Protein AF-R5V492-F1 (afdb_monomer_lite)

Foldseek 3Di:
DDDDDDDDDDPPPPPPPPPPPPQPQDPDQKEFFKWFDDPFWTKTKIWRAAQAKDAQQQKWKWKADVDTDIGRDGDIAHHGWMAMEIEDGPRYDPVSVVLHPHYDPDPGDAQQIKMFMDGNNHGFAIDHDNVGSDGPAGQWMKGFALVRRTTGPDHQSLRIFTFGNVDPPCRGPSHDLDHPVDLLQAFFDDPVLQPWAQADPVDRQAGRSHKFWWAFPAADWLFKGWTAGPPPVGPSDDHGTAIEGEPFWDFQDDPPVRGAFLGVVSSVVNVVLRVPAPIKMWTAARRHGQADPVRHGYTQIAGPRGGSRLVCLLQPRTQTHDDDHPDDHSRHTSSSSSNSSNSNCLVVCHRVNNDGRPQADPVVGGGDDPPDD

Radius of gyration: 24.38 Å; chains: 1; bounding box: 57×54×80 Å

Sequence (373 aa):
MKKNLLLAGIVFLSFGLVSCDKDKTLNDPLVISEFIENDSNSALELYNRFDEEIDLSDYSLKIYFRSVITIPLEGKLEAKNTYVIVQESEFLSDELRNRSDFIVNQLIFSGRNAIELCHDGKTIDILGDKENIYSYCEDKGIVRKTNYLRSTTKFDEYEWIRYPNTTLDNLNSATNNITEEELLAGPQLTDEDLERPFVSLQNSSLGGGGVITVTVSSYGDGDTTNFYFPDTGEVNAPVGTTRVRYQNVDTRETMADLTQEWGVPAKNFTNSELQNADVIQVQSVLNGSLYETFDRLLGWVWVDGELLNFKLVKEGYSQVQFGESQAMYKGVLYTDFLYHAELYAKRNGLKIHGEEDPTWDYEHNRPKEDDNV

pLDDT: mean 89.64, std 15.73, range [32.28, 98.94]

Secondary structure (DSSP, 8-state):
-------------------------B--SEEEEEEEE-SS-EEEEEEE-SSS-EE-TTEEEEEESSSEEEEE--SEE-TT-EEEEEE--TT--HHHHHH-SEEE-S----TTSEEEEEETTEEEEEES-SS--S-SSTTEEEEE-GGG-SB-SS--GGGEEEEETT--TTTTT---SS-HHHHHH-----HHHHHS-SB-SS-TTBB-S-EEEEEEEEE-SSSEEEEEE---S-TT---EEEEEEETTEEEPP--TTT--TTHHHHHHHHHHHHHH-S-EEEEE-BTSBSB-TTSPEEEEEEETTEEHHHHHHHTTSEEEP------EETTEEHHHHHHHHHHHHHHTT-GGGT---TTEETTTTEEPP-S--

Structure (mmCIF, N/CA/C/O backbone):
data_AF-R5V492-F1
#
_entry.id   AF-R5V492-F1
#
loop_
_atom_site.group_PDB
_atom_site.id
_atom_site.type_symbol
_atom_site.label_atom_id
_atom_site.label_alt_id
_atom_site.label_comp_id
_atom_site.label_asym_id
_atom_site.label_entity_id
_atom_site.label_seq_id
_atom_site.pdbx_PDB_ins_code
_atom_site.Cartn_x
_atom_site.Cartn_y
_atom_site.Cartn_z
_atom_site.occupancy
_atom_site.B_iso_or_equiv
_atom_site.auth_seq_id
_atom_site.auth_comp_id
_atom_site.auth_asym_id
_atom_site.auth_atom_id
_atom_site.pdbx_PDB_model_num
ATOM 1 N N . MET A 1 1 ? -26.918 -22.526 -51.015 1.00 42.88 1 MET A N 1
ATOM 2 C CA . MET A 1 1 ? -25.968 -23.184 -50.090 1.00 42.88 1 MET A CA 1
ATOM 3 C C . MET A 1 1 ? -25.690 -22.223 -48.943 1.00 42.88 1 MET A C 1
ATOM 5 O O . MET A 1 1 ? -25.004 -21.233 -49.150 1.00 42.88 1 MET A O 1
ATOM 9 N N . LYS A 1 2 ? -26.324 -22.439 -47.784 1.00 33.16 2 LYS A N 1
ATOM 10 C CA . LYS A 1 2 ? -26.140 -21.620 -46.576 1.00 33.16 2 LYS A CA 1
ATOM 11 C C . LYS A 1 2 ? -24.850 -22.071 -45.882 1.00 33.16 2 LYS A C 1
ATOM 13 O O . LYS A 1 2 ? -24.729 -23.251 -45.569 1.00 33.16 2 LYS A O 1
ATOM 18 N N . LYS A 1 3 ? -23.890 -21.163 -45.693 1.00 38.34 3 LYS A N 1
ATOM 19 C CA . LYS A 1 3 ? -22.709 -21.393 -44.850 1.00 38.34 3 LYS A CA 1
ATOM 20 C C . LYS A 1 3 ? -23.107 -21.088 -43.406 1.00 38.34 3 LYS A C 1
ATOM 22 O O . LYS A 1 3 ? -23.412 -19.941 -43.096 1.00 38.34 3 LYS A O 1
ATOM 27 N N . ASN A 1 4 ? -23.140 -22.114 -42.562 1.00 34.38 4 ASN A N 1
ATOM 28 C CA . ASN A 1 4 ? -23.271 -21.949 -41.119 1.00 34.38 4 ASN A CA 1
ATOM 29 C C . ASN A 1 4 ? -21.900 -21.554 -40.563 1.00 34.38 4 ASN A C 1
ATOM 31 O O . ASN A 1 4 ? -20.929 -22.289 -40.737 1.00 34.38 4 ASN A O 1
ATOM 35 N N . LEU A 1 5 ? -21.832 -20.383 -39.936 1.00 37.47 5 LEU A N 1
ATOM 36 C CA . LEU A 1 5 ? -20.693 -19.931 -39.146 1.00 37.47 5 LEU A CA 1
ATOM 37 C C . LEU A 1 5 ? -20.788 -20.631 -37.781 1.00 37.47 5 LEU A C 1
ATOM 39 O O . LEU A 1 5 ? -21.768 -20.436 -37.064 1.00 37.47 5 LEU A O 1
ATOM 43 N N . LEU A 1 6 ? -19.819 -21.488 -37.453 1.00 33.66 6 LEU A N 1
ATOM 44 C CA . LEU A 1 6 ? -19.689 -22.066 -36.116 1.00 33.66 6 LEU A CA 1
ATOM 45 C C . LEU A 1 6 ? -19.003 -21.019 -35.229 1.00 33.66 6 LEU A C 1
ATOM 47 O O . LEU A 1 6 ? -17.837 -20.696 -35.443 1.00 33.66 6 LEU A O 1
ATOM 51 N N . LEU A 1 7 ? -19.740 -20.471 -34.266 1.00 35.81 7 LEU A N 1
ATOM 52 C CA . LEU A 1 7 ? -19.199 -19.617 -33.215 1.00 35.81 7 LEU A CA 1
ATOM 53 C C . LEU A 1 7 ? -18.655 -20.544 -32.117 1.00 35.81 7 LEU A C 1
ATOM 55 O O . LEU A 1 7 ? -19.431 -21.195 -31.418 1.00 35.81 7 LEU A O 1
ATOM 59 N N . ALA A 1 8 ? -17.333 -20.672 -32.012 1.00 37.84 8 ALA A N 1
ATOM 60 C CA . ALA A 1 8 ? -16.695 -21.385 -30.912 1.00 37.84 8 ALA A CA 1
ATOM 61 C C . ALA A 1 8 ? -16.697 -20.468 -29.681 1.00 37.84 8 ALA A C 1
ATOM 63 O O . ALA A 1 8 ? -15.907 -19.532 -29.595 1.00 37.84 8 ALA A O 1
ATOM 64 N N . GLY A 1 9 ? -17.639 -20.695 -28.765 1.00 33.81 9 GLY A N 1
ATOM 65 C CA . GLY A 1 9 ? -17.661 -20.026 -27.469 1.00 33.81 9 GLY A CA 1
ATOM 66 C C . GLY A 1 9 ? -16.519 -20.540 -26.598 1.00 33.81 9 GLY A C 1
ATOM 67 O O . GLY A 1 9 ? -16.465 -21.729 -26.288 1.00 33.81 9 GLY A O 1
ATOM 68 N N . ILE A 1 10 ? -15.613 -19.644 -26.215 1.00 38.84 10 ILE A N 1
ATOM 69 C CA . ILE A 1 10 ? -14.615 -19.888 -25.174 1.00 38.84 10 ILE A CA 1
ATOM 70 C C . ILE A 1 10 ? -15.374 -19.949 -23.848 1.00 38.84 10 ILE A C 1
ATOM 72 O O . ILE A 1 10 ? -15.892 -18.945 -23.363 1.00 38.84 10 ILE A O 1
ATOM 76 N N . VAL A 1 11 ? -15.493 -21.152 -23.292 1.00 32.28 11 VAL A N 1
ATOM 77 C CA . VAL A 1 11 ? -15.999 -21.356 -21.937 1.00 32.28 11 VAL A CA 1
ATOM 78 C C . VAL A 1 11 ? -14.852 -21.018 -20.990 1.00 32.28 11 VAL A C 1
ATOM 80 O O . VAL A 1 11 ? -13.929 -21.812 -20.825 1.00 32.28 11 VAL A O 1
ATOM 83 N N . PHE A 1 12 ? -14.898 -19.830 -20.387 1.00 35.47 12 PHE A N 1
ATOM 84 C CA . PHE A 1 12 ? -14.086 -19.513 -19.215 1.00 35.47 12 PHE A CA 1
ATOM 85 C C . PHE A 1 12 ? -14.543 -20.427 -18.071 1.00 35.47 12 PHE A C 1
ATOM 87 O O . PHE A 1 12 ? -15.584 -20.201 -17.454 1.00 35.47 12 PHE A O 1
ATOM 94 N N . LEU A 1 13 ? -13.798 -21.508 -17.828 1.00 34.25 13 LEU A N 1
ATOM 95 C CA . LEU A 1 13 ? -13.943 -22.312 -16.619 1.00 34.25 13 LEU A CA 1
ATOM 96 C C . LEU A 1 13 ? -13.322 -21.506 -15.472 1.00 34.25 13 LEU A C 1
ATOM 98 O O . LEU A 1 13 ? -12.110 -21.528 -15.267 1.00 34.25 13 LEU A O 1
ATOM 102 N N . SER A 1 14 ? -14.147 -20.758 -14.746 1.00 34.22 14 SER A N 1
ATOM 103 C CA . SER A 1 14 ? -13.752 -20.164 -13.475 1.00 34.22 14 SER A CA 1
ATOM 104 C C . SER A 1 14 ? -13.556 -21.286 -12.454 1.00 34.22 14 SER A C 1
ATOM 106 O O . SER A 1 14 ? -14.508 -21.831 -11.895 1.00 34.22 14 SER A O 1
ATOM 108 N N . PHE A 1 15 ? -12.302 -21.662 -12.210 1.00 38.75 15 PHE A N 1
ATOM 109 C CA . PHE A 1 15 ? -11.947 -22.443 -11.032 1.00 38.75 15 PHE A CA 1
ATOM 110 C C . PHE A 1 15 ? -12.063 -21.533 -9.807 1.00 38.75 15 PHE A C 1
ATOM 112 O O . PHE A 1 15 ? -11.113 -20.875 -9.402 1.00 38.75 15 PHE A O 1
ATOM 119 N N . GLY A 1 16 ? -13.258 -21.481 -9.220 1.00 34.88 16 GLY A N 1
ATOM 120 C CA . GLY A 1 16 ? -13.425 -20.993 -7.859 1.00 34.88 16 GLY A CA 1
ATOM 121 C C . GLY A 1 16 ? -12.798 -22.000 -6.901 1.00 34.88 16 GLY A C 1
ATOM 122 O O . GLY A 1 16 ? -13.435 -22.991 -6.544 1.00 34.88 16 GLY A O 1
ATOM 123 N N . LEU A 1 17 ? -11.551 -21.767 -6.494 1.00 38.53 17 LEU A N 1
ATOM 124 C CA . LEU A 1 17 ? -10.984 -22.428 -5.324 1.00 38.53 17 LEU A CA 1
ATOM 125 C C . LEU A 1 17 ? -11.687 -21.855 -4.092 1.00 38.53 17 LEU A C 1
ATOM 127 O O . LEU A 1 17 ? -11.312 -20.825 -3.541 1.00 38.53 17 LEU A O 1
ATOM 131 N N . VAL A 1 18 ? -12.761 -22.525 -3.680 1.00 39.66 18 VAL A N 1
ATOM 132 C CA . VAL A 1 18 ? -13.384 -22.312 -2.375 1.00 39.66 18 VAL A CA 1
ATOM 133 C C . VAL A 1 18 ? -12.422 -22.873 -1.330 1.00 39.66 18 VAL A C 1
ATOM 135 O O . VAL A 1 18 ? -12.498 -24.047 -0.969 1.00 39.66 18 VAL A O 1
ATOM 138 N N . SER A 1 19 ? -11.501 -22.037 -0.851 1.00 35.59 19 SER A N 1
ATOM 139 C CA . SER A 1 19 ? -10.860 -22.274 0.439 1.00 35.59 19 SER A CA 1
ATOM 140 C C . SER A 1 19 ? -11.926 -22.059 1.509 1.00 35.59 19 SER A C 1
ATOM 142 O O . SER A 1 19 ? -12.361 -20.940 1.778 1.00 35.59 19 SER A O 1
ATOM 144 N N . CYS A 1 20 ? -12.455 -23.161 2.029 1.00 36.84 20 CYS A N 1
ATOM 145 C CA . CYS A 1 20 ? -13.506 -23.155 3.030 1.00 36.84 20 CYS A CA 1
ATOM 146 C C . CYS A 1 20 ? -12.870 -23.131 4.423 1.00 36.84 20 CYS A C 1
ATOM 148 O O . CYS A 1 20 ? -12.944 -24.123 5.139 1.00 36.84 20 CYS A O 1
ATOM 150 N N . ASP A 1 21 ? -12.290 -21.998 4.814 1.00 39.53 21 ASP A N 1
ATOM 151 C CA . ASP A 1 21 ? -12.309 -21.601 6.221 1.00 39.53 21 ASP A CA 1
ATOM 152 C C . ASP A 1 21 ? -13.479 -20.632 6.374 1.00 39.53 21 ASP A C 1
ATOM 154 O O . ASP A 1 21 ? -13.381 -19.422 6.178 1.00 39.53 21 ASP A O 1
ATOM 158 N N . LYS A 1 22 ? -14.657 -21.194 6.663 1.00 42.47 22 LYS A N 1
ATOM 159 C CA . LYS A 1 22 ? -15.749 -20.404 7.229 1.00 42.47 22 LYS A CA 1
ATOM 160 C C . LYS A 1 22 ? -15.346 -20.074 8.659 1.00 42.47 22 LYS A C 1
ATOM 162 O O . LYS A 1 22 ? -15.818 -20.731 9.590 1.00 42.47 22 LYS A O 1
ATOM 167 N N . ASP A 1 23 ? -14.492 -19.068 8.827 1.00 50.69 23 ASP A N 1
ATOM 168 C CA . ASP A 1 23 ? -14.448 -18.337 10.083 1.00 50.69 23 ASP A CA 1
ATOM 169 C C . ASP A 1 23 ? -15.899 -18.000 10.421 1.00 50.69 23 ASP A C 1
ATOM 171 O O . ASP A 1 23 ? -16.637 -17.429 9.609 1.00 50.69 23 ASP A O 1
ATOM 175 N N . LYS A 1 24 ? -16.366 -18.499 11.569 1.00 50.47 24 LYS A N 1
ATOM 176 C CA . LYS A 1 24 ? -17.711 -18.208 12.051 1.00 50.47 24 LYS A CA 1
ATOM 177 C C . LYS A 1 24 ? -17.762 -16.703 12.247 1.00 50.47 24 LYS A C 1
ATOM 179 O O . LYS A 1 24 ? -17.290 -16.217 13.268 1.00 50.47 24 LYS A O 1
ATOM 184 N N . THR A 1 25 ? -18.330 -15.988 11.283 1.00 55.56 25 THR A N 1
ATOM 185 C CA . THR A 1 25 ? -18.675 -14.586 11.458 1.00 55.56 25 THR A CA 1
ATOM 186 C C . THR A 1 25 ? -19.540 -14.505 12.704 1.00 55.56 25 THR A C 1
ATOM 188 O O . THR A 1 25 ? -20.633 -15.078 12.773 1.00 55.56 25 THR A O 1
ATOM 191 N N . LEU A 1 26 ? -18.997 -13.880 13.745 1.00 74.25 26 LEU A N 1
ATOM 192 C CA . LEU A 1 26 ? -19.762 -13.625 14.949 1.00 74.25 26 LEU A CA 1
ATOM 193 C C . LEU A 1 26 ? -20.856 -12.633 14.565 1.00 74.25 26 LEU A C 1
ATOM 195 O O . LEU A 1 26 ? -20.627 -11.685 13.814 1.00 74.25 26 LEU A O 1
ATOM 199 N N . ASN A 1 27 ? -22.082 -12.886 15.015 1.00 83.75 27 ASN A N 1
ATOM 200 C CA . ASN A 1 27 ? -23.209 -12.036 14.656 1.00 83.75 27 ASN A CA 1
ATOM 201 C C . ASN A 1 27 ? -23.346 -10.855 15.623 1.00 83.75 27 ASN A C 1
ATOM 203 O O . ASN A 1 27 ? -24.431 -10.620 16.146 1.00 83.75 27 ASN A O 1
ATOM 207 N N . ASP A 1 28 ? -22.241 -10.157 15.881 1.00 93.19 28 ASP A N 1
ATOM 208 C CA . ASP A 1 28 ? -22.232 -8.961 16.720 1.00 93.19 28 ASP A CA 1
ATOM 209 C C . ASP A 1 28 ? -22.369 -7.700 15.852 1.00 93.19 28 ASP A C 1
ATOM 211 O O . ASP A 1 28 ? -21.760 -7.661 14.777 1.00 93.19 28 ASP A O 1
ATOM 215 N N . PRO A 1 29 ? -23.183 -6.699 16.229 1.00 93.62 29 PRO A N 1
ATOM 216 C CA . PRO A 1 29 ? -23.330 -5.462 15.458 1.00 93.62 29 PRO A CA 1
ATOM 217 C C . PRO A 1 29 ? -22.040 -4.644 15.352 1.00 93.62 29 PRO A C 1
ATOM 219 O O . PRO A 1 29 ? -21.836 -3.978 14.336 1.00 93.62 29 PRO A O 1
ATOM 222 N N . LEU A 1 30 ? -21.184 -4.678 16.375 1.00 97.06 30 LEU A N 1
ATOM 223 C CA . LEU A 1 30 ? -20.035 -3.785 16.471 1.00 97.06 30 LEU A CA 1
ATOM 224 C C . LEU A 1 30 ? -18.773 -4.429 15.890 1.00 97.06 30 LEU A C 1
ATOM 226 O O . LEU A 1 30 ? -18.471 -5.600 16.144 1.00 97.06 30 LEU A O 1
ATOM 230 N N . VAL A 1 31 ? -18.038 -3.653 15.098 1.00 97.31 31 VAL A N 1
ATOM 231 C CA . VAL A 1 31 ? -16.766 -4.057 14.483 1.00 97.31 31 VAL A CA 1
ATOM 232 C C . VAL A 1 31 ? -15.746 -2.934 14.584 1.00 97.31 31 VAL A C 1
ATOM 234 O O . VAL A 1 31 ? -16.131 -1.773 14.657 1.00 97.31 31 VAL A O 1
ATOM 237 N N . ILE A 1 32 ? -14.459 -3.263 14.544 1.00 97.62 32 ILE A N 1
ATOM 238 C CA . ILE A 1 32 ? -13.388 -2.279 14.372 1.00 97.62 32 ILE A CA 1
ATOM 239 C C . ILE A 1 32 ? -13.342 -1.907 12.885 1.00 97.62 32 ILE A C 1
ATOM 241 O O . ILE A 1 32 ? -13.174 -2.787 12.040 1.00 97.62 32 ILE A O 1
ATOM 245 N N . SER A 1 33 ? -13.515 -0.631 12.549 1.00 97.38 33 SER A N 1
ATOM 246 C CA . SER A 1 33 ? -13.561 -0.158 11.156 1.00 97.38 33 SER A CA 1
ATOM 247 C C . SER A 1 33 ? -12.311 0.596 10.736 1.00 97.38 33 SER A C 1
ATOM 249 O O . SER A 1 33 ? -11.929 0.510 9.572 1.00 97.38 33 SER A O 1
ATOM 251 N N . GLU A 1 34 ? -11.643 1.288 11.652 1.00 95.81 34 GLU A N 1
ATOM 252 C CA . GLU A 1 34 ? -10.474 2.096 11.318 1.00 95.81 34 GLU A CA 1
ATOM 253 C C . GLU A 1 34 ? -9.529 2.215 12.510 1.00 95.81 34 GLU A C 1
ATOM 255 O O . GLU A 1 34 ? -9.938 2.197 13.671 1.00 95.81 34 GLU A O 1
ATOM 260 N N . PHE A 1 35 ? -8.242 2.318 12.212 1.00 94.81 35 PHE A N 1
ATOM 261 C CA . PHE A 1 35 ? -7.208 2.647 13.176 1.00 94.81 35 PHE A CA 1
ATOM 262 C C . PHE A 1 35 ? -6.244 3.638 12.543 1.00 94.81 35 PHE A C 1
ATOM 264 O O . PHE A 1 35 ? -5.822 3.451 11.405 1.00 94.81 35 PHE A O 1
ATOM 271 N N . ILE A 1 36 ? -5.876 4.676 13.282 1.00 91.81 36 ILE A N 1
ATOM 272 C CA . ILE A 1 36 ? -4.885 5.658 12.852 1.00 91.81 36 ILE A CA 1
ATOM 273 C C . ILE A 1 36 ? -3.839 5.784 13.945 1.00 91.81 36 ILE A C 1
ATOM 275 O O . ILE A 1 36 ? -4.185 5.918 15.118 1.00 91.81 36 ILE A O 1
ATOM 279 N N . GLU A 1 37 ? -2.572 5.790 13.547 1.00 89.75 37 GLU A N 1
ATOM 280 C CA . GLU A 1 37 ? -1.446 6.129 14.407 1.00 89.75 37 GLU A CA 1
ATOM 281 C C . GLU A 1 37 ? -0.468 7.042 13.666 1.00 89.75 37 GLU A C 1
ATOM 283 O O . GLU A 1 37 ? 0.038 6.712 12.594 1.00 89.75 37 GLU A O 1
ATOM 288 N N . ASN A 1 38 ? -0.169 8.183 14.279 1.00 82.50 38 ASN A N 1
ATOM 289 C CA . ASN A 1 38 ? 1.040 8.959 14.027 1.00 82.50 38 ASN A CA 1
ATOM 290 C C . ASN A 1 38 ? 1.634 9.448 15.354 1.00 82.50 38 ASN A C 1
ATOM 292 O O . ASN A 1 38 ? 1.009 9.302 16.404 1.00 82.50 38 ASN A O 1
ATOM 296 N N . ASP A 1 39 ? 2.802 10.095 15.285 1.00 73.56 39 ASP A N 1
ATOM 297 C CA . ASP A 1 39 ? 3.569 10.638 16.420 1.00 73.56 39 ASP A CA 1
ATOM 298 C C . ASP A 1 39 ? 2.750 11.407 17.479 1.00 73.56 39 ASP A C 1
ATOM 300 O O . ASP A 1 39 ? 3.208 11.591 18.607 1.00 73.56 39 ASP A O 1
ATOM 304 N N . SER A 1 40 ? 1.574 11.937 17.133 1.00 78.69 40 SER A N 1
ATOM 305 C CA . SER A 1 40 ? 0.780 12.810 18.009 1.00 78.69 40 SER A CA 1
ATOM 306 C C . SER A 1 40 ? -0.700 12.449 18.116 1.00 78.69 40 SER A C 1
ATOM 308 O O . SER A 1 40 ? -1.360 12.896 19.056 1.00 78.69 40 SER A O 1
ATOM 310 N N . ASN A 1 41 ? -1.230 11.668 17.177 1.00 84.44 41 ASN A N 1
ATOM 311 C CA . ASN A 1 41 ? -2.652 11.393 17.039 1.00 84.44 41 ASN A CA 1
ATOM 312 C C . ASN A 1 41 ? -2.858 9.893 16.839 1.00 84.44 41 ASN A C 1
ATOM 314 O O . ASN A 1 41 ? -2.382 9.323 15.857 1.00 84.44 41 ASN A O 1
ATOM 318 N N . SER A 1 42 ? -3.623 9.286 17.744 1.00 91.06 42 SER A N 1
ATOM 319 C CA . SER A 1 42 ? -4.041 7.896 17.612 1.00 91.06 42 SER A CA 1
ATOM 320 C C . SER A 1 42 ? -5.535 7.769 17.857 1.00 91.06 42 SER A C 1
ATOM 322 O O . SER A 1 42 ? -6.060 8.312 18.836 1.00 91.06 42 SER A O 1
ATOM 324 N N . ALA A 1 43 ? -6.207 7.034 16.979 1.00 93.06 43 ALA A N 1
ATOM 325 C CA . ALA A 1 43 ? -7.637 6.795 17.061 1.00 93.06 43 ALA A CA 1
ATOM 326 C C . ALA A 1 43 ? -7.985 5.362 16.665 1.00 93.06 43 ALA A C 1
ATOM 328 O O . ALA A 1 43 ? -7.354 4.775 15.787 1.00 93.06 43 ALA A O 1
ATOM 329 N N . LEU A 1 44 ? -9.022 4.832 17.301 1.00 95.50 44 LEU A N 1
ATOM 330 C CA . LEU A 1 44 ? -9.687 3.596 16.923 1.00 95.50 44 LEU A CA 1
ATOM 331 C C . LEU A 1 44 ? -11.149 3.918 16.639 1.00 95.50 44 LEU A C 1
ATOM 333 O O . LEU A 1 44 ? -11.833 4.492 17.486 1.00 95.50 44 LEU A O 1
ATOM 337 N N . GLU A 1 45 ? -11.636 3.522 15.477 1.00 97.19 45 GLU A N 1
ATOM 338 C CA . GLU A 1 45 ? -13.043 3.625 15.130 1.00 97.19 45 GLU A CA 1
ATOM 339 C C . GLU A 1 45 ? -13.725 2.267 15.241 1.00 97.19 45 GLU A C 1
ATOM 341 O O . GLU A 1 45 ? -13.227 1.243 14.758 1.00 97.19 45 GLU A O 1
ATOM 346 N N . LEU A 1 46 ? -14.903 2.287 15.853 1.00 98.19 46 LEU A N 1
ATOM 347 C CA . LEU A 1 46 ? -15.848 1.187 15.835 1.00 98.19 46 LEU A CA 1
ATOM 348 C C . LEU A 1 46 ? -17.040 1.552 14.950 1.00 98.19 46 LEU A C 1
ATOM 350 O O . LEU A 1 46 ? -17.469 2.701 14.935 1.00 98.19 46 LEU A O 1
ATOM 354 N N . TYR A 1 47 ? -17.627 0.573 14.270 1.00 98.12 47 TYR A N 1
ATOM 355 C CA . TYR A 1 47 ? -18.790 0.766 13.409 1.00 98.12 47 TYR A CA 1
ATOM 356 C C . TYR A 1 47 ? -19.945 -0.154 13.804 1.00 98.12 47 TYR A C 1
ATOM 358 O O . TYR A 1 47 ? -19.778 -1.375 13.889 1.00 98.12 47 TYR A O 1
ATOM 366 N N . ASN A 1 48 ? -21.134 0.422 14.009 1.00 97.56 48 ASN A N 1
ATOM 367 C CA . ASN A 1 48 ? -22.369 -0.339 14.167 1.00 97.56 48 ASN A CA 1
ATOM 368 C C . ASN A 1 48 ? -22.926 -0.711 12.790 1.00 97.56 48 ASN A C 1
ATOM 370 O O . ASN A 1 48 ? -23.546 0.100 12.100 1.00 97.56 48 ASN A O 1
ATOM 374 N N . ARG A 1 49 ? -22.754 -1.973 12.396 1.00 95.19 49 ARG A N 1
ATOM 375 C CA . ARG A 1 49 ? -23.185 -2.459 11.079 1.00 95.19 49 ARG A CA 1
ATOM 376 C C . ARG A 1 49 ? -24.663 -2.840 11.007 1.00 95.19 49 ARG A C 1
ATOM 378 O O . ARG A 1 49 ? -25.106 -3.267 9.938 1.00 95.19 49 ARG A O 1
ATOM 385 N N . PHE A 1 50 ? -25.424 -2.752 12.096 1.00 94.56 50 PHE A N 1
ATOM 386 C CA . PHE A 1 50 ? -26.851 -3.096 12.132 1.00 94.56 50 PHE A CA 1
ATOM 387 C C . PHE A 1 50 ? -27.746 -1.864 11.942 1.00 94.56 50 PHE A C 1
ATOM 389 O O . PHE A 1 50 ? -27.273 -0.733 11.854 1.00 94.56 50 PHE A O 1
ATOM 396 N N . ASP A 1 51 ? -29.047 -2.115 11.798 1.00 96.56 51 ASP A N 1
ATOM 397 C CA . ASP A 1 51 ? -30.083 -1.101 11.558 1.00 96.56 51 ASP A CA 1
ATOM 398 C C . ASP A 1 51 ? -30.757 -0.616 12.861 1.00 96.56 51 ASP A C 1
ATOM 400 O O . ASP A 1 51 ? -31.796 0.039 12.818 1.00 96.56 51 ASP A O 1
ATOM 404 N N . GLU A 1 52 ? -30.173 -0.934 14.022 1.00 96.81 52 GLU A N 1
ATOM 405 C CA . GLU A 1 52 ? -30.679 -0.566 15.350 1.00 96.81 52 GLU A CA 1
ATOM 406 C C . GLU A 1 52 ? -29.573 0.076 16.201 1.00 96.81 52 GLU A C 1
ATOM 408 O O . GLU A 1 52 ? -28.393 -0.239 16.032 1.00 96.81 52 GLU A O 1
ATOM 413 N N . GLU A 1 53 ? -29.960 0.974 17.112 1.00 97.81 53 GLU A N 1
ATOM 414 C CA . GLU A 1 53 ? -29.068 1.536 18.135 1.00 97.81 53 GLU A CA 1
ATOM 415 C C . GLU A 1 53 ? -28.587 0.432 19.087 1.00 97.81 53 GLU A C 1
ATOM 417 O O . GLU A 1 53 ? -29.372 -0.422 19.506 1.00 97.81 53 GLU A O 1
ATOM 422 N N . ILE A 1 54 ? -27.309 0.480 19.466 1.00 97.44 54 ILE A N 1
ATOM 423 C CA . ILE A 1 54 ? -26.722 -0.428 20.454 1.00 97.44 54 ILE A CA 1
ATOM 424 C C . ILE A 1 54 ? -26.259 0.329 21.701 1.00 97.44 54 ILE A C 1
ATOM 426 O O . ILE A 1 54 ? -25.792 1.465 21.619 1.00 97.44 54 ILE A O 1
ATOM 430 N N . ASP A 1 55 ? -26.383 -0.315 22.859 1.00 97.56 55 ASP A N 1
ATOM 431 C CA . ASP A 1 55 ? -25.810 0.152 24.124 1.00 97.56 55 ASP A CA 1
ATOM 432 C C . ASP A 1 55 ? -24.382 -0.397 24.256 1.00 97.56 55 ASP A C 1
ATOM 434 O O . ASP A 1 55 ? -24.160 -1.596 24.089 1.00 97.56 55 ASP A O 1
ATOM 438 N N . LEU A 1 56 ? -23.409 0.475 24.521 1.00 98.19 56 LEU A N 1
ATOM 439 C CA . LEU A 1 56 ? -21.995 0.101 24.585 1.00 98.19 56 LEU A CA 1
ATOM 440 C C . LEU A 1 56 ? -21.554 -0.367 25.981 1.00 98.19 56 LEU A C 1
ATOM 442 O O . LEU A 1 56 ? -20.408 -0.775 26.139 1.00 98.19 56 LEU A O 1
ATOM 446 N N . SER A 1 57 ? -22.430 -0.335 26.989 1.00 97.31 57 SER A N 1
ATOM 447 C CA . SER A 1 57 ? -22.065 -0.640 28.384 1.00 97.31 57 SER A CA 1
ATOM 448 C C . SER A 1 57 ? -21.583 -2.077 28.627 1.00 97.31 57 SER A C 1
ATOM 450 O O . SER A 1 57 ? -20.781 -2.297 29.538 1.00 97.31 57 SER A O 1
ATOM 452 N N . ASP A 1 58 ? -22.002 -3.038 27.797 1.00 96.75 58 ASP A N 1
ATOM 453 C CA . ASP A 1 58 ? -21.533 -4.434 27.845 1.00 96.75 58 ASP A CA 1
ATOM 454 C C . ASP A 1 58 ? -20.282 -4.679 26.970 1.00 96.75 58 ASP A C 1
ATOM 456 O O . ASP A 1 58 ? -19.749 -5.798 26.913 1.00 96.75 58 ASP A O 1
ATOM 460 N N . TYR A 1 59 ? -19.783 -3.631 26.302 1.00 98.31 59 TYR A N 1
ATOM 461 C CA . TYR A 1 59 ? -18.617 -3.677 25.429 1.00 98.31 59 TYR A CA 1
ATOM 462 C C . TYR A 1 59 ? -17.349 -3.154 26.112 1.00 98.31 59 TYR A C 1
ATOM 464 O O . TYR A 1 59 ? -17.357 -2.268 26.967 1.00 98.31 59 TYR A O 1
ATOM 472 N N . SER A 1 60 ? -16.205 -3.705 25.715 1.00 97.81 60 SER A N 1
ATOM 473 C CA . SER A 1 60 ? -14.891 -3.242 26.171 1.00 97.81 60 SER A CA 1
ATOM 474 C C . SER A 1 60 ? -13.808 -3.506 25.135 1.00 97.81 60 SER A C 1
ATOM 476 O O . SER A 1 60 ? -13.911 -4.438 24.340 1.00 97.81 60 SER A O 1
ATOM 478 N N . LEU A 1 61 ? -12.735 -2.721 25.183 1.00 96.69 61 LEU A N 1
ATOM 479 C CA . LEU A 1 61 ? -11.495 -3.015 24.475 1.00 96.69 61 LEU A CA 1
ATOM 480 C C . LEU A 1 61 ? -10.503 -3.703 25.409 1.00 96.69 61 LEU A C 1
ATOM 482 O O . LEU A 1 61 ? -10.354 -3.302 26.566 1.00 96.69 61 LEU A O 1
ATOM 486 N N . LYS A 1 62 ? -9.772 -4.692 24.893 1.00 95.00 62 LYS A N 1
ATOM 487 C CA . LYS A 1 62 ? -8.547 -5.208 25.513 1.00 95.00 62 LYS A CA 1
ATOM 488 C C . LYS A 1 62 ? -7.370 -4.947 24.594 1.00 95.00 62 LYS A C 1
ATOM 490 O O . LYS A 1 62 ? -7.342 -5.430 23.467 1.00 95.00 62 LYS A O 1
ATOM 495 N N . ILE A 1 63 ? -6.391 -4.213 25.098 1.00 93.00 63 ILE A N 1
ATOM 496 C CA . ILE A 1 63 ? -5.221 -3.796 24.332 1.00 93.00 63 ILE A CA 1
ATOM 497 C C . ILE A 1 63 ? -4.002 -4.536 24.863 1.00 93.00 63 ILE A C 1
ATOM 499 O O . ILE A 1 63 ? -3.696 -4.489 26.059 1.00 93.00 63 ILE A O 1
ATOM 503 N N . TYR A 1 64 ? -3.332 -5.250 23.967 1.00 91.12 64 TYR A N 1
ATOM 504 C CA . TYR A 1 64 ? -2.227 -6.147 24.269 1.00 91.12 64 TYR A CA 1
ATOM 505 C C . TYR A 1 64 ? -0.896 -5.421 24.065 1.00 91.12 64 TYR A C 1
ATOM 507 O O . TYR A 1 64 ? -0.363 -5.359 22.959 1.00 91.12 64 TYR A O 1
ATOM 515 N N . PHE A 1 65 ? -0.361 -4.877 25.161 1.00 82.88 65 PHE A N 1
ATOM 516 C CA . PHE A 1 65 ? 0.991 -4.316 25.245 1.00 82.88 65 PHE A CA 1
ATOM 517 C C . PHE A 1 65 ? 1.898 -5.258 26.072 1.00 82.88 65 PHE A C 1
ATOM 519 O O . PHE A 1 65 ? 1.740 -6.476 26.047 1.00 82.88 65 PHE A O 1
ATOM 526 N N . ARG A 1 66 ? 2.824 -4.721 26.884 1.00 79.38 66 ARG A N 1
ATOM 527 C CA . ARG A 1 66 ? 3.544 -5.470 27.942 1.00 79.38 66 ARG A CA 1
ATOM 528 C C . ARG A 1 66 ? 2.603 -6.079 28.989 1.00 79.38 66 ARG A C 1
ATOM 530 O O . ARG A 1 66 ? 2.953 -7.055 29.646 1.00 79.38 66 ARG A O 1
ATOM 537 N N . SER A 1 67 ? 1.436 -5.471 29.164 1.00 85.44 67 SER A N 1
ATOM 538 C CA . SER A 1 67 ? 0.318 -5.939 29.978 1.00 85.44 67 SER A CA 1
ATOM 539 C C . SER A 1 67 ? -0.977 -5.693 29.212 1.00 85.44 67 SER A C 1
ATOM 541 O O . SER A 1 67 ? -1.012 -4.835 28.330 1.00 85.44 67 SER A O 1
ATOM 543 N N . VAL A 1 68 ? -2.043 -6.407 29.572 1.00 90.75 68 VAL A N 1
ATOM 544 C CA . VAL A 1 68 ? -3.368 -6.172 28.989 1.00 90.75 68 VAL A CA 1
ATOM 545 C C . VAL A 1 68 ? -4.030 -4.995 29.699 1.00 90.75 68 VAL A C 1
ATOM 547 O O . VAL A 1 68 ? -4.213 -5.032 30.917 1.00 90.75 68 VAL A O 1
ATOM 550 N N . ILE A 1 69 ? -4.391 -3.967 28.937 1.00 91.81 69 ILE A N 1
ATOM 551 C CA . ILE A 1 69 ? -5.197 -2.836 29.407 1.00 91.81 69 ILE A CA 1
ATOM 552 C C . ILE A 1 69 ? -6.640 -3.082 28.969 1.00 91.81 69 ILE A C 1
ATOM 554 O O . ILE A 1 69 ? -6.878 -3.453 27.824 1.00 91.81 69 ILE A O 1
ATOM 558 N N . THR A 1 70 ? -7.601 -2.920 29.880 1.00 94.12 70 THR A N 1
ATOM 559 C CA . THR A 1 70 ? -9.034 -3.057 29.580 1.00 94.12 70 THR A CA 1
ATOM 560 C C . THR A 1 70 ? -9.723 -1.709 29.703 1.00 94.12 70 THR A C 1
ATOM 562 O O . THR A 1 70 ? -9.581 -1.041 30.727 1.00 94.12 70 THR A O 1
ATOM 565 N N . ILE A 1 71 ? -10.477 -1.335 28.673 1.00 94.19 71 ILE A N 1
ATOM 566 C CA . ILE A 1 71 ? -11.206 -0.070 28.589 1.00 94.19 71 ILE A CA 1
ATOM 567 C C . ILE A 1 71 ? -12.688 -0.404 28.402 1.00 94.19 71 ILE A C 1
ATOM 569 O O . ILE A 1 71 ? -13.040 -0.920 27.340 1.00 94.19 71 ILE A O 1
ATOM 573 N N . PRO A 1 72 ? -13.555 -0.181 29.406 1.00 96.50 72 PRO A N 1
ATOM 574 C CA . PRO A 1 72 ? -14.995 -0.287 29.200 1.00 96.50 72 PRO A CA 1
ATOM 575 C C . PRO A 1 72 ? -15.453 0.813 28.239 1.00 96.50 72 PRO A C 1
ATOM 577 O O . PRO A 1 72 ? -14.953 1.937 28.314 1.00 96.50 72 PRO A O 1
ATOM 580 N N . LEU A 1 73 ? -16.375 0.480 27.339 1.00 97.19 73 LEU A N 1
ATOM 581 C CA . LEU A 1 73 ? -17.033 1.463 26.486 1.00 97.19 73 LEU A CA 1
ATOM 582 C C . LEU A 1 73 ? -18.280 2.008 27.190 1.00 97.19 73 LEU A C 1
ATOM 584 O O . LEU A 1 73 ? -18.795 1.410 28.136 1.00 97.19 73 LEU A O 1
ATOM 588 N N . GLU A 1 74 ? -18.753 3.167 26.744 1.00 96.56 74 GLU A N 1
ATOM 589 C CA . GLU A 1 74 ? -19.921 3.814 27.332 1.00 96.56 74 GLU A CA 1
ATOM 590 C C . GLU A 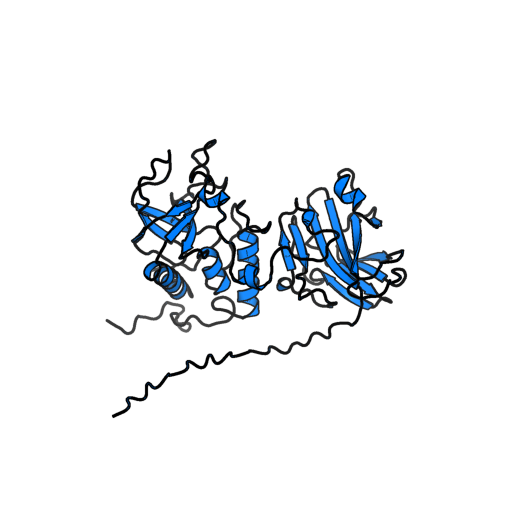1 74 ? -20.751 4.565 26.295 1.00 96.56 74 GLU A C 1
ATOM 592 O O . GLU A 1 74 ? -20.274 4.949 25.227 1.00 96.56 74 GLU A O 1
ATOM 597 N N . GLY A 1 75 ? -22.017 4.793 26.638 1.00 97.31 75 GLY A N 1
ATOM 598 C CA . GLY A 1 75 ? -22.963 5.483 25.777 1.00 97.31 75 GLY A CA 1
ATOM 599 C C . GLY A 1 75 ? -23.695 4.543 24.828 1.00 97.31 75 GLY A C 1
ATOM 600 O O . GLY A 1 75 ? -23.848 3.347 25.079 1.00 97.31 75 GLY A O 1
ATOM 601 N N . LYS A 1 76 ? -24.213 5.131 23.758 1.00 97.75 76 LYS A N 1
ATOM 602 C CA . LYS A 1 76 ? -25.051 4.472 22.763 1.00 97.75 76 LYS A CA 1
ATOM 603 C C . LYS A 1 76 ? -24.534 4.810 21.380 1.00 97.75 76 LYS A C 1
ATOM 605 O O . LYS A 1 76 ? -24.042 5.917 21.169 1.00 97.75 76 LYS A O 1
ATOM 610 N N . LEU A 1 77 ? -24.677 3.871 20.456 1.00 98.31 77 LEU A N 1
ATOM 611 C CA . LEU A 1 77 ? -24.258 4.040 19.076 1.00 98.31 77 LEU A CA 1
ATOM 612 C C . LEU A 1 77 ? -25.426 3.761 18.137 1.00 98.31 77 LEU A C 1
ATOM 614 O O . LEU A 1 77 ? -25.903 2.630 18.034 1.00 98.31 77 LEU A O 1
ATOM 618 N N . GLU A 1 78 ? -25.866 4.809 17.447 1.00 98.25 78 GLU A N 1
ATOM 619 C CA . GLU A 1 78 ? -26.941 4.749 16.459 1.00 98.25 78 GLU A CA 1
ATOM 620 C C . GLU A 1 78 ? -26.646 3.740 15.341 1.00 98.25 78 GLU A C 1
ATOM 622 O O . GLU A 1 78 ? -25.497 3.386 15.055 1.00 98.25 78 GLU A O 1
ATOM 627 N N . ALA A 1 79 ? -27.713 3.288 14.687 1.00 97.69 79 ALA A N 1
ATOM 628 C CA . ALA A 1 79 ? -27.627 2.422 13.520 1.00 97.69 79 ALA A CA 1
ATOM 629 C C . ALA A 1 79 ? -26.727 3.030 12.431 1.00 97.69 79 ALA A C 1
ATOM 631 O O . ALA A 1 79 ? -26.855 4.213 12.108 1.00 97.69 79 ALA A O 1
ATOM 632 N N . LYS A 1 80 ? -25.860 2.210 11.821 1.00 96.56 80 LYS A N 1
ATOM 633 C CA . LYS A 1 80 ? -24.963 2.619 10.720 1.00 96.56 80 LYS A CA 1
ATOM 634 C C . LYS A 1 80 ? -24.068 3.816 11.047 1.00 96.56 80 LYS A C 1
ATOM 636 O O . LYS A 1 80 ? -23.671 4.535 10.132 1.00 96.56 80 LYS A O 1
ATOM 641 N N . ASN A 1 81 ? -23.743 4.015 12.320 1.00 97.88 81 ASN A N 1
ATOM 642 C CA . ASN A 1 81 ? -22.879 5.097 12.769 1.00 97.88 81 ASN A CA 1
ATOM 643 C C . ASN A 1 81 ? -21.567 4.559 13.363 1.00 97.88 81 ASN A C 1
ATOM 645 O O . ASN A 1 81 ? -21.429 3.364 13.648 1.00 97.88 81 ASN A O 1
ATOM 649 N N . THR A 1 82 ? -20.601 5.454 13.521 1.00 98.00 82 THR A N 1
ATOM 650 C CA . THR A 1 82 ? -19.260 5.179 14.043 1.00 98.00 82 THR A CA 1
ATOM 651 C C . THR A 1 82 ? -19.103 5.684 15.471 1.00 98.00 82 THR A C 1
ATOM 653 O O . THR A 1 82 ? -19.750 6.657 15.844 1.00 98.00 82 THR A O 1
ATOM 656 N N . TYR A 1 83 ? -18.205 5.066 16.230 1.00 98.19 83 TYR A N 1
ATOM 657 C CA . TYR A 1 83 ? -17.776 5.518 17.548 1.00 98.19 83 TYR A CA 1
ATOM 658 C C . TYR A 1 83 ? -16.253 5.632 17.565 1.00 98.19 83 TYR A C 1
ATOM 660 O O . TYR A 1 83 ? -15.553 4.620 17.464 1.00 98.19 83 TYR A O 1
ATOM 668 N N . VAL A 1 84 ? -15.741 6.858 17.654 1.00 97.12 84 VAL A N 1
ATOM 669 C CA . VAL A 1 84 ? -14.310 7.160 17.550 1.00 97.12 84 VAL A CA 1
ATOM 670 C C . VAL A 1 84 ? -13.707 7.346 18.937 1.00 97.12 84 VAL A C 1
ATOM 672 O O . VAL A 1 84 ? -14.067 8.252 19.691 1.00 97.12 84 VAL A O 1
ATOM 675 N N . ILE A 1 85 ? -12.737 6.494 19.252 1.00 96.06 85 ILE A N 1
ATOM 676 C CA . ILE A 1 85 ? -11.997 6.494 20.509 1.00 96.06 85 ILE A CA 1
ATOM 677 C C . ILE A 1 85 ? -10.625 7.097 20.250 1.00 96.06 85 ILE A C 1
ATOM 679 O O . ILE A 1 85 ? -9.859 6.578 19.441 1.00 96.06 85 ILE A O 1
ATOM 683 N N . VAL A 1 86 ? -10.298 8.173 20.958 1.00 94.50 86 VAL A N 1
ATOM 684 C CA . VAL A 1 86 ? -9.065 8.939 20.756 1.00 94.50 86 VAL A CA 1
ATOM 685 C C . VAL A 1 86 ? -8.191 8.892 21.999 1.00 94.50 86 VAL A C 1
ATOM 687 O O . VAL A 1 86 ? -8.661 9.053 23.127 1.00 94.50 86 VAL A O 1
ATOM 690 N N . GLN A 1 87 ? -6.893 8.697 21.788 1.00 90.75 87 GLN A N 1
ATOM 691 C CA . GLN A 1 87 ? -5.904 8.817 22.849 1.00 90.75 87 GLN A CA 1
ATOM 692 C C . GLN A 1 87 ? -5.625 10.295 23.159 1.00 90.75 87 GLN A C 1
ATOM 694 O O . GLN A 1 87 ? -5.230 11.058 22.279 1.00 90.75 87 GLN A O 1
ATOM 699 N N . GLU A 1 88 ? -5.776 10.693 24.423 1.00 90.56 88 GLU A N 1
ATOM 700 C CA . GLU A 1 88 ? -5.369 12.022 24.882 1.00 90.56 88 GLU A CA 1
ATOM 701 C C . GLU A 1 88 ? -3.843 12.168 24.820 1.00 90.56 88 GLU A C 1
ATOM 703 O O . GLU A 1 88 ? -3.083 11.271 25.195 1.00 90.56 88 GLU A O 1
ATOM 708 N N . SER A 1 89 ? -3.399 13.330 24.355 1.00 87.75 89 SER A N 1
ATOM 709 C CA . SER A 1 89 ? -1.998 13.673 24.138 1.00 87.75 89 SER A CA 1
ATOM 710 C C . SER A 1 89 ? -1.861 15.190 24.201 1.00 87.75 89 SER A C 1
ATOM 712 O O . SER A 1 89 ? -2.767 15.917 23.795 1.00 87.75 89 SER A O 1
ATOM 714 N N . GLU A 1 90 ? -0.710 15.691 24.653 1.00 88.75 90 GLU A N 1
ATOM 715 C CA . GLU A 1 90 ? -0.424 17.132 24.609 1.00 88.75 90 GLU A CA 1
ATOM 716 C C . GLU A 1 90 ? -0.397 17.693 23.173 1.00 88.75 90 GLU A C 1
ATOM 718 O O . GLU A 1 90 ? -0.556 18.897 22.979 1.00 88.75 90 GLU A O 1
ATOM 723 N N . PHE A 1 91 ? -0.241 16.814 22.177 1.00 89.06 91 PHE A N 1
ATOM 724 C CA . PHE A 1 91 ? -0.221 17.133 20.750 1.00 89.06 91 PHE A CA 1
ATOM 725 C C . PHE A 1 91 ? -1.484 16.669 20.006 1.00 89.06 91 PHE A C 1
ATOM 727 O O . PHE A 1 91 ? -1.511 16.715 18.775 1.00 89.06 91 PHE A O 1
ATOM 734 N N . LEU A 1 92 ? -2.524 16.222 20.724 1.00 90.44 92 LEU A N 1
ATOM 735 C CA . LEU A 1 92 ? -3.786 15.825 20.105 1.00 90.44 92 LEU A CA 1
ATOM 736 C C . LEU A 1 92 ? -4.402 17.019 19.362 1.00 90.44 92 LEU A C 1
ATOM 738 O O . LEU A 1 92 ? -4.716 18.045 19.970 1.00 90.44 92 LEU A O 1
ATOM 742 N N . SER A 1 93 ? -4.590 16.865 18.052 1.00 91.81 93 SER A N 1
ATOM 743 C CA . SER A 1 93 ? -5.159 17.904 17.195 1.00 91.81 93 SER A CA 1
ATOM 744 C C . SER A 1 93 ? -6.620 18.216 17.540 1.00 91.81 93 SER A C 1
ATOM 746 O O . SER A 1 93 ? -7.402 17.328 17.890 1.00 91.81 93 SER A O 1
ATOM 748 N N . ASP A 1 94 ? -7.016 19.483 17.379 1.00 93.12 94 ASP A N 1
ATOM 749 C CA . ASP A 1 94 ? -8.413 19.908 17.551 1.00 93.12 94 ASP A CA 1
ATOM 750 C C . ASP A 1 94 ? -9.348 19.196 16.566 1.00 93.12 94 ASP A C 1
ATOM 752 O O . ASP A 1 94 ? -10.487 18.883 16.906 1.00 93.12 94 ASP A O 1
ATOM 756 N N . GLU A 1 95 ? -8.868 18.916 15.351 1.00 92.62 95 GLU A N 1
ATOM 757 C CA . GLU A 1 95 ? -9.630 18.180 14.343 1.00 92.62 95 GLU A CA 1
ATOM 758 C C . GLU A 1 95 ? -9.997 16.780 14.838 1.00 92.62 95 GLU A C 1
ATOM 760 O O . GLU A 1 95 ? -11.178 16.433 14.853 1.00 92.62 95 GLU A O 1
ATOM 765 N N . LEU A 1 96 ? -9.017 15.999 15.306 1.00 92.56 96 LEU A N 1
ATOM 766 C CA . LEU A 1 96 ? -9.287 14.654 15.805 1.00 92.56 96 LEU A CA 1
ATOM 767 C C . LEU A 1 96 ? -10.107 14.683 17.104 1.00 92.56 96 LEU A C 1
ATOM 769 O O . LEU A 1 96 ? -11.019 13.876 17.275 1.00 92.56 96 LEU A O 1
ATOM 773 N N . ARG A 1 97 ? -9.853 15.655 17.990 1.00 94.50 97 ARG A N 1
ATOM 774 C CA . ARG A 1 97 ? -10.637 15.852 19.219 1.00 94.50 97 ARG A CA 1
ATOM 775 C C . ARG A 1 97 ? -12.118 16.099 18.921 1.00 94.50 97 ARG A C 1
ATOM 777 O O . ARG A 1 97 ? -12.973 15.509 19.575 1.00 94.50 97 ARG A O 1
ATOM 784 N N . ASN A 1 98 ? -12.430 16.922 17.920 1.00 95.00 98 ASN A N 1
ATOM 785 C CA . ASN A 1 98 ? -13.810 17.238 17.530 1.00 95.00 98 ASN A CA 1
ATOM 786 C C . ASN A 1 98 ? -14.557 16.062 16.883 1.00 95.00 98 ASN A C 1
ATOM 788 O O . ASN A 1 98 ? -15.782 16.099 16.800 1.00 95.00 98 ASN A O 1
ATOM 792 N N . ARG A 1 99 ? -13.830 15.046 16.411 1.00 94.75 99 ARG A N 1
ATOM 793 C CA . ARG A 1 99 ? -14.386 13.830 15.800 1.00 94.75 99 ARG A CA 1
ATOM 794 C C . ARG A 1 99 ? -14.522 12.670 16.780 1.00 94.75 99 ARG A C 1
ATOM 796 O O . ARG A 1 99 ? -15.056 11.634 16.402 1.00 94.75 99 ARG A O 1
ATOM 803 N N . SER A 1 100 ? -14.008 12.834 17.998 1.00 95.81 100 SER A N 1
ATOM 804 C CA . SER A 1 100 ? -14.038 11.808 19.035 1.00 95.81 100 SER A CA 1
ATOM 805 C C . SER A 1 100 ? -15.401 11.717 19.715 1.00 95.81 100 SER A C 1
ATOM 807 O O . SER A 1 100 ? -16.022 12.732 20.030 1.00 95.81 100 SER A O 1
ATOM 809 N N . ASP A 1 101 ? -15.813 10.489 20.008 1.00 97.56 101 ASP A N 1
ATOM 810 C CA . ASP A 1 101 ? -16.939 10.180 20.889 1.00 97.56 101 ASP A CA 1
ATOM 811 C C . ASP A 1 101 ? -16.451 9.843 22.303 1.00 97.56 101 ASP A C 1
ATOM 813 O O . ASP A 1 101 ? -17.159 10.057 23.289 1.00 97.56 101 ASP A O 1
ATOM 817 N N . PHE A 1 102 ? -15.212 9.348 22.413 1.00 95.81 102 PHE A N 1
ATOM 818 C CA . PHE A 1 102 ? -14.596 8.975 23.679 1.00 95.81 102 PHE A CA 1
ATOM 819 C C . PHE A 1 102 ? -13.102 9.287 23.696 1.00 95.81 102 PHE A C 1
ATOM 821 O O . PHE A 1 102 ? -12.371 8.954 22.764 1.00 95.81 102 PHE A O 1
ATOM 828 N N . ILE A 1 103 ? -12.633 9.904 24.781 1.00 94.38 103 ILE A N 1
ATOM 829 C CA . ILE A 1 103 ? -11.224 10.266 24.961 1.00 94.38 103 ILE A CA 1
ATOM 830 C C . ILE A 1 103 ? -10.652 9.516 26.159 1.00 94.38 103 ILE A C 1
ATOM 832 O O . ILE A 1 103 ? -11.200 9.561 27.262 1.00 94.38 103 ILE A O 1
ATOM 836 N N . VAL A 1 104 ? -9.508 8.863 25.957 1.00 91.56 104 VAL A N 1
ATOM 837 C CA . VAL A 1 104 ? -8.833 8.057 26.981 1.00 91.56 104 VAL A CA 1
ATOM 838 C C . VAL A 1 104 ? -7.450 8.614 27.317 1.00 91.56 104 VAL A C 1
ATOM 840 O O . VAL A 1 104 ? -6.641 8.894 26.442 1.00 91.56 104 VAL A O 1
ATOM 843 N N . ASN A 1 105 ? -7.146 8.739 28.612 1.00 83.38 105 ASN A N 1
ATOM 844 C CA . ASN A 1 105 ? -5.912 9.366 29.121 1.00 83.38 105 ASN A CA 1
ATOM 845 C C . ASN A 1 105 ? -4.700 8.417 29.220 1.00 83.38 105 ASN A C 1
ATOM 847 O O . ASN A 1 105 ? -3.763 8.682 29.973 1.00 83.38 105 ASN A O 1
ATOM 851 N N . GLN A 1 106 ? -4.733 7.268 28.546 1.00 72.56 106 GLN A N 1
ATOM 852 C CA . GLN A 1 106 ? -3.683 6.251 28.630 1.00 72.56 106 GLN A CA 1
ATOM 853 C C . GLN A 1 106 ? -2.989 6.116 27.276 1.00 72.56 106 GLN A C 1
ATOM 855 O O . GLN A 1 106 ? -3.660 6.093 26.253 1.00 72.56 106 GLN A O 1
ATOM 860 N N . LEU A 1 107 ? -1.659 5.994 27.275 1.00 66.06 107 LEU A N 1
ATOM 861 C CA . LEU A 1 107 ? -0.877 5.737 26.065 1.00 66.06 107 LEU A CA 1
ATOM 862 C C . LEU A 1 107 ? -1.037 4.259 25.679 1.00 66.06 107 LEU A C 1
ATOM 864 O O . LEU A 1 107 ? -0.409 3.393 26.290 1.00 66.06 107 LEU A O 1
ATOM 868 N N . ILE A 1 108 ? -1.950 3.971 24.758 1.00 74.31 108 ILE A N 1
ATOM 869 C CA . ILE A 1 108 ? -2.479 2.620 24.522 1.00 74.31 108 ILE A CA 1
ATOM 870 C C . ILE A 1 108 ? -2.424 2.190 23.064 1.00 74.31 108 ILE A C 1
ATOM 872 O O . ILE A 1 108 ? -2.400 0.993 22.798 1.00 74.31 108 ILE A O 1
ATOM 876 N N . PHE A 1 109 ? -2.442 3.125 22.120 1.00 83.44 109 PHE A N 1
ATOM 877 C CA . PHE A 1 109 ? -2.584 2.781 20.717 1.00 83.44 109 PHE A CA 1
ATOM 878 C C . PHE A 1 109 ? -1.227 2.752 20.044 1.00 83.44 109 PHE A C 1
ATOM 880 O O . PHE A 1 109 ? -0.504 3.742 20.029 1.00 83.44 109 PHE A O 1
ATOM 887 N N . SER A 1 110 ? -0.907 1.585 19.497 1.00 87.06 110 SER A N 1
ATOM 888 C CA . SER A 1 110 ? 0.194 1.414 18.570 1.00 87.06 110 SER A CA 1
ATOM 889 C C . SER A 1 110 ? -0.133 0.301 17.589 1.00 87.06 110 SER A C 1
ATOM 891 O O . SER A 1 110 ? -0.700 -0.720 17.980 1.00 87.06 110 SER A O 1
ATOM 893 N N . GLY A 1 111 ? 0.287 0.452 16.338 1.00 86.56 111 GLY A N 1
ATOM 894 C CA . GLY A 1 111 ? 0.179 -0.508 15.244 1.00 86.56 111 GLY A CA 1
ATOM 895 C C . GLY A 1 111 ? 1.049 -1.754 15.424 1.00 86.56 111 GLY A C 1
ATOM 896 O O . GLY A 1 111 ? 1.208 -2.547 14.498 1.00 86.56 111 GLY A O 1
ATOM 897 N N . ARG A 1 112 ? 1.620 -1.936 16.622 1.00 88.56 112 ARG A N 1
ATOM 898 C CA . ARG A 1 112 ? 2.192 -3.192 17.136 1.00 88.56 112 ARG A CA 1
ATOM 899 C C . ARG A 1 112 ? 1.277 -3.930 18.105 1.00 88.56 112 ARG A C 1
ATOM 901 O O . ARG A 1 112 ? 1.581 -5.052 18.493 1.00 88.56 112 ARG A O 1
ATOM 908 N N . ASN A 1 113 ? 0.238 -3.285 18.620 1.00 90.38 113 ASN A N 1
ATOM 909 C CA . ASN A 1 113 ? -0.582 -3.835 19.690 1.00 90.38 113 ASN A CA 1
ATOM 910 C C . ASN A 1 113 ? -1.837 -4.454 19.105 1.00 90.38 113 ASN A C 1
ATOM 912 O O . ASN A 1 113 ? -2.517 -3.848 18.276 1.00 90.38 113 ASN A O 1
ATOM 916 N N . ALA A 1 114 ? -2.148 -5.666 19.558 1.00 93.75 114 ALA A N 1
ATOM 917 C CA . ALA A 1 114 ? -3.440 -6.249 19.266 1.00 93.75 114 ALA A CA 1
ATOM 918 C C . ALA A 1 114 ? -4.517 -5.544 20.098 1.00 93.75 114 ALA A C 1
ATOM 920 O O . ALA A 1 114 ? -4.329 -5.282 21.291 1.00 93.75 114 ALA A O 1
ATOM 921 N N . ILE A 1 115 ? -5.647 -5.262 19.468 1.00 94.94 115 ILE A N 1
ATOM 922 C CA . ILE A 1 115 ? -6.818 -4.636 20.066 1.00 94.94 115 ILE A CA 1
ATOM 923 C C . ILE A 1 115 ? -7.981 -5.603 19.871 1.00 94.94 115 ILE A C 1
ATOM 925 O O . ILE A 1 115 ? -8.451 -5.812 18.755 1.00 94.94 115 ILE A O 1
ATOM 929 N N . GLU A 1 116 ? -8.437 -6.212 20.960 1.00 96.25 116 GLU A N 1
ATOM 930 C CA . GLU A 1 116 ? -9.658 -7.011 20.967 1.00 96.25 116 GLU A CA 1
ATOM 931 C C . GLU A 1 116 ? -10.849 -6.138 21.339 1.00 96.25 116 GLU A C 1
ATOM 933 O O . GLU A 1 116 ? -10.843 -5.483 22.383 1.00 96.25 116 GLU A O 1
ATOM 938 N N . LEU A 1 117 ? -11.909 -6.219 20.545 1.00 97.81 117 LEU A N 1
ATOM 939 C CA . LEU A 1 117 ? -13.233 -5.763 20.930 1.00 97.81 117 LEU A CA 1
ATOM 940 C C . LEU A 1 117 ? -13.970 -6.925 21.597 1.00 97.81 117 LEU A C 1
ATOM 942 O O . LEU A 1 117 ? -14.068 -8.021 21.038 1.00 97.81 117 LEU A O 1
ATOM 946 N N . CYS A 1 118 ? -14.479 -6.696 22.802 1.00 98.00 118 CYS A N 1
ATOM 947 C CA . CYS A 1 118 ? -15.194 -7.679 23.601 1.00 98.00 118 CYS A CA 1
ATOM 948 C C . CYS A 1 118 ? -16.637 -7.239 23.866 1.00 98.00 118 CYS A C 1
ATOM 950 O O . CYS A 1 118 ? -16.864 -6.068 24.146 1.00 98.00 118 CYS A O 1
ATOM 952 N N . HIS A 1 119 ? -17.566 -8.194 23.884 1.00 97.19 119 HIS A N 1
ATOM 953 C CA . HIS A 1 119 ? -18.958 -8.042 24.327 1.00 97.19 119 HIS A CA 1
ATOM 954 C C . HIS A 1 119 ? -19.260 -9.160 25.334 1.00 97.19 119 HIS A C 1
ATOM 956 O O . HIS A 1 119 ? -18.925 -10.324 25.083 1.00 97.19 119 HIS A O 1
ATOM 962 N N . ASP A 1 120 ? -19.783 -8.824 26.518 1.00 95.44 120 ASP A N 1
ATOM 963 C CA . ASP A 1 120 ? -19.995 -9.778 27.624 1.00 95.44 120 ASP A CA 1
ATOM 964 C C . ASP A 1 120 ? -18.722 -10.574 27.991 1.00 95.44 120 ASP A C 1
ATOM 966 O O . ASP A 1 120 ? -18.739 -11.774 28.295 1.00 95.44 120 ASP A O 1
ATOM 970 N N . GLY A 1 121 ? -17.564 -9.914 27.895 1.00 93.56 121 GLY A N 1
ATOM 971 C CA . GLY A 1 121 ? -16.249 -10.500 28.166 1.00 93.56 121 GLY A CA 1
ATOM 972 C C . GLY A 1 121 ? -15.719 -11.470 27.099 1.00 93.56 121 GLY A C 1
ATOM 973 O O . GLY A 1 121 ? -14.605 -11.980 27.266 1.00 93.56 121 GLY A O 1
ATOM 974 N N . LYS A 1 122 ? -16.460 -11.713 26.009 1.00 95.31 122 LYS A N 1
ATOM 975 C CA . LYS A 1 122 ? -16.036 -12.543 24.870 1.00 95.31 122 LYS A CA 1
ATOM 976 C C . LYS A 1 122 ? -15.495 -11.673 23.744 1.00 95.31 122 LYS A C 1
ATOM 978 O O . LYS A 1 122 ? -16.111 -10.669 23.412 1.00 95.31 122 LYS A O 1
ATOM 983 N N . THR A 1 123 ? -14.397 -12.091 23.122 1.00 95.94 123 THR A N 1
ATOM 984 C CA . THR A 1 123 ? -13.860 -11.441 21.919 1.00 95.94 123 THR A CA 1
ATOM 985 C C . THR A 1 123 ? -14.858 -11.571 20.773 1.00 95.94 123 THR A C 1
ATOM 987 O O . THR A 1 123 ? -15.258 -12.685 20.426 1.00 95.94 123 THR A O 1
ATOM 990 N N . ILE A 1 124 ? -15.244 -10.437 20.197 1.00 96.75 124 ILE A N 1
ATOM 991 C CA . ILE A 1 124 ? -16.103 -10.361 19.015 1.00 96.75 124 ILE A CA 1
ATOM 992 C C . ILE A 1 124 ? -15.337 -9.892 17.787 1.00 96.75 124 ILE A C 1
ATOM 994 O O . ILE A 1 124 ? -15.626 -10.348 16.685 1.00 96.75 124 ILE A O 1
ATOM 998 N N . ASP A 1 125 ? -14.329 -9.045 17.974 1.00 97.50 125 ASP A N 1
ATOM 999 C CA . ASP A 1 125 ? -13.504 -8.544 16.888 1.00 97.50 125 ASP A CA 1
ATOM 1000 C C . ASP A 1 125 ? -12.053 -8.379 17.339 1.00 97.50 125 ASP A C 1
ATOM 1002 O O . ASP A 1 125 ? -11.785 -8.234 18.537 1.00 97.50 125 ASP A O 1
ATOM 1006 N N . ILE A 1 126 ? -11.117 -8.403 16.396 1.00 95.94 126 ILE A N 1
ATOM 1007 C CA . ILE A 1 126 ? -9.706 -8.173 16.684 1.00 95.94 126 ILE A CA 1
ATOM 1008 C C . ILE A 1 126 ? -9.007 -7.425 15.549 1.00 95.94 126 ILE A C 1
ATOM 1010 O O . ILE A 1 126 ? -9.216 -7.689 14.364 1.00 95.94 126 ILE A O 1
ATOM 1014 N N . LEU A 1 127 ? -8.132 -6.506 15.941 1.00 95.44 127 LEU A N 1
ATOM 1015 C CA . LEU A 1 127 ? -7.138 -5.876 15.088 1.00 95.44 127 LEU A CA 1
ATOM 1016 C C . LEU A 1 127 ? -5.746 -6.233 15.624 1.00 95.44 127 LEU A C 1
ATOM 1018 O O . LEU A 1 127 ? -5.519 -6.132 16.826 1.00 95.44 127 LEU A O 1
ATOM 1022 N N . GLY A 1 128 ? -4.828 -6.654 14.755 1.00 94.25 128 GLY A N 1
ATOM 1023 C CA . GLY A 1 128 ? -3.496 -7.120 15.149 1.00 94.25 128 GLY A CA 1
ATOM 1024 C C . GLY A 1 128 ? -3.455 -8.550 15.706 1.00 94.25 128 GLY A C 1
ATOM 1025 O O . GLY A 1 128 ? -4.476 -9.197 15.946 1.00 94.25 128 GLY A O 1
ATOM 1026 N N . ASP A 1 129 ? -2.241 -9.060 15.911 1.00 91.00 129 ASP A N 1
ATOM 1027 C CA . ASP A 1 129 ? -1.978 -10.416 16.403 1.00 91.00 129 ASP A CA 1
ATOM 1028 C C . ASP A 1 129 ? -1.436 -10.377 17.842 1.00 91.00 129 ASP A C 1
ATOM 1030 O O . ASP A 1 129 ? -0.498 -9.655 18.160 1.00 91.00 129 ASP A O 1
ATOM 1034 N N . LYS A 1 130 ? -2.044 -11.157 18.742 1.00 89.44 130 LYS A N 1
ATOM 1035 C CA . LYS A 1 130 ? -1.681 -11.204 20.170 1.00 89.44 130 LYS A CA 1
ATOM 1036 C C . LYS A 1 130 ? -0.366 -11.923 20.431 1.00 89.44 130 LYS A C 1
ATOM 1038 O O . LYS A 1 130 ? 0.238 -11.722 21.483 1.00 89.44 130 LYS A O 1
ATOM 1043 N N . GLU A 1 131 ? 0.027 -12.812 19.529 1.00 86.38 131 GLU A N 1
ATOM 1044 C CA . GLU A 1 131 ? 1.234 -13.627 19.662 1.00 86.38 131 GLU A CA 1
ATOM 1045 C C . GLU A 1 131 ? 2.434 -12.974 18.969 1.00 86.38 131 GLU A C 1
ATOM 1047 O O . GLU A 1 131 ? 3.572 -13.410 19.154 1.00 86.38 131 GLU A O 1
ATOM 1052 N N . ASN A 1 132 ? 2.194 -11.898 18.216 1.00 80.88 132 ASN A N 1
ATOM 1053 C CA . ASN A 1 132 ? 3.189 -11.238 17.398 1.00 80.88 132 ASN A CA 1
ATOM 1054 C C . ASN A 1 132 ? 3.310 -9.749 17.753 1.00 80.88 132 ASN A C 1
ATOM 1056 O O . ASN A 1 132 ? 2.359 -8.986 17.656 1.00 80.88 132 ASN A O 1
ATOM 1060 N N . ILE A 1 133 ? 4.517 -9.335 18.143 1.00 73.62 133 ILE A N 1
ATOM 1061 C CA . ILE A 1 133 ? 4.830 -7.942 18.496 1.00 73.62 133 ILE A CA 1
ATOM 1062 C C . ILE A 1 133 ? 5.362 -7.121 17.312 1.00 73.62 133 ILE A C 1
ATOM 1064 O O . ILE A 1 133 ? 5.728 -5.957 17.492 1.00 73.62 133 ILE A O 1
ATOM 1068 N N . TYR A 1 134 ? 5.494 -7.733 16.130 1.00 83.31 134 TYR A N 1
ATOM 1069 C CA . TYR A 1 134 ? 5.871 -7.022 14.917 1.00 83.31 134 TYR A CA 1
ATOM 1070 C C . TYR A 1 134 ? 4.744 -6.087 14.485 1.00 83.31 134 TYR A C 1
ATOM 1072 O O . TYR A 1 134 ? 3.560 -6.379 14.637 1.00 83.31 134 TYR A O 1
ATOM 1080 N N . SER A 1 135 ? 5.147 -4.945 13.942 1.00 83.31 135 SER A N 1
ATOM 1081 C CA . SER A 1 135 ? 4.227 -3.934 13.442 1.00 83.31 135 SER A CA 1
ATOM 1082 C C . SER A 1 135 ? 3.438 -4.435 12.239 1.00 83.31 135 SER A C 1
ATOM 1084 O O . SER A 1 135 ? 4.019 -5.003 11.311 1.00 83.31 135 SER A O 1
ATOM 1086 N N . TYR A 1 136 ? 2.135 -4.171 12.250 1.00 85.88 136 TYR A N 1
ATOM 1087 C CA . TYR A 1 136 ? 1.243 -4.321 11.101 1.00 85.88 136 TYR A CA 1
ATOM 1088 C C . TYR A 1 136 ? 0.746 -2.963 10.580 1.00 85.88 136 TYR A C 1
ATOM 1090 O O . TYR A 1 136 ? 0.278 -2.882 9.450 1.00 85.88 136 TYR A O 1
ATOM 1098 N N . CYS A 1 137 ? 0.849 -1.873 11.351 1.00 87.19 137 CYS A N 1
ATOM 1099 C CA . CYS A 1 137 ? 0.445 -0.544 10.874 1.00 87.19 137 CYS A CA 1
ATOM 1100 C C . CYS A 1 137 ? 1.053 0.646 11.640 1.00 87.19 137 CYS A C 1
ATOM 1102 O O . CYS A 1 137 ? 0.417 1.693 11.717 1.00 87.19 137 CYS A O 1
ATOM 1104 N N . GLU A 1 138 ? 2.264 0.523 12.197 1.00 88.00 138 GLU A N 1
ATOM 1105 C CA . GLU A 1 138 ? 2.929 1.700 12.790 1.00 88.00 138 GLU A CA 1
ATOM 1106 C C . GLU A 1 138 ? 3.055 2.847 11.792 1.00 88.00 138 GLU A C 1
ATOM 1108 O O . GLU A 1 138 ? 3.393 2.625 10.625 1.00 88.00 138 GLU A O 1
ATOM 1113 N N . ASP A 1 139 ? 2.806 4.063 12.278 1.00 87.81 139 ASP A N 1
ATOM 1114 C CA . ASP A 1 139 ? 2.851 5.296 11.494 1.00 87.81 139 ASP A CA 1
ATOM 1115 C C . ASP A 1 139 ? 2.005 5.214 10.212 1.00 87.81 139 ASP A C 1
ATOM 1117 O O . ASP A 1 139 ? 2.384 5.720 9.147 1.00 87.81 139 ASP A O 1
ATOM 1121 N N . LYS A 1 140 ? 0.834 4.570 10.306 1.00 90.69 140 LYS A N 1
ATOM 1122 C CA . LYS A 1 140 ? -0.146 4.430 9.223 1.00 90.69 140 LYS A CA 1
ATOM 1123 C C . LYS A 1 140 ? -1.575 4.653 9.717 1.00 90.69 140 LYS A C 1
ATOM 1125 O O . LYS A 1 140 ? -1.902 4.467 10.887 1.00 90.69 140 LYS A O 1
ATOM 1130 N N . GLY A 1 141 ? -2.446 5.012 8.777 1.00 92.75 141 GLY A N 1
ATOM 1131 C CA . GLY A 1 141 ? -3.882 4.776 8.899 1.00 92.75 141 GLY A CA 1
ATOM 1132 C C . GLY A 1 141 ? -4.231 3.441 8.248 1.00 92.75 141 GLY A C 1
ATOM 1133 O O . GLY A 1 141 ? -3.704 3.124 7.181 1.00 92.75 141 GLY A O 1
ATOM 1134 N N . ILE A 1 142 ? -5.108 2.651 8.858 1.00 94.62 142 ILE A N 1
ATOM 1135 C CA . ILE A 1 142 ? -5.693 1.464 8.239 1.00 94.62 142 ILE A CA 1
ATOM 1136 C C . ILE A 1 142 ? -7.209 1.493 8.340 1.00 94.62 142 ILE A C 1
ATOM 1138 O O . ILE A 1 142 ? -7.771 1.684 9.413 1.00 94.62 142 ILE A O 1
ATOM 1142 N N . VAL A 1 143 ? -7.869 1.248 7.214 1.00 95.88 143 VAL A N 1
ATOM 1143 C CA . VAL A 1 143 ? -9.330 1.225 7.113 1.00 95.88 143 VAL A CA 1
ATOM 1144 C C . VAL A 1 143 ? -9.755 -0.169 6.698 1.00 95.88 143 VAL A C 1
ATOM 1146 O O . VAL A 1 143 ? -9.231 -0.723 5.727 1.00 95.88 143 VAL A O 1
ATOM 1149 N N . ARG A 1 144 ? -10.702 -0.760 7.420 1.00 96.50 144 ARG A N 1
ATOM 1150 C CA . ARG A 1 144 ? -11.248 -2.066 7.071 1.00 96.50 144 ARG A CA 1
ATOM 1151 C C . ARG A 1 144 ? -12.017 -1.940 5.761 1.00 96.50 144 ARG A C 1
ATOM 1153 O O . ARG A 1 144 ? -12.809 -1.018 5.552 1.00 96.50 144 ARG A O 1
ATOM 1160 N N . LYS A 1 145 ? -11.788 -2.884 4.858 1.00 95.88 145 LYS A N 1
ATOM 1161 C CA . LYS A 1 145 ? -12.494 -2.960 3.585 1.00 95.88 145 LYS A CA 1
ATOM 1162 C C . LYS A 1 145 ? -13.999 -3.166 3.816 1.00 95.88 145 LYS A C 1
ATOM 1164 O O . LYS A 1 145 ? -14.397 -3.994 4.635 1.00 95.88 145 LYS A O 1
ATOM 1169 N N . THR A 1 146 ? -14.853 -2.490 3.051 1.00 93.38 146 THR A N 1
ATOM 1170 C CA . THR A 1 146 ? -16.314 -2.485 3.224 1.00 93.38 146 THR A CA 1
ATOM 1171 C C . THR A 1 146 ? -16.913 -3.887 3.108 1.00 93.38 146 THR A C 1
ATOM 1173 O O . THR A 1 146 ? -17.809 -4.243 3.870 1.00 93.38 146 THR A O 1
ATOM 1176 N N . ASN A 1 147 ? -16.394 -4.729 2.211 1.00 92.31 147 ASN A N 1
ATOM 1177 C CA . ASN A 1 147 ? -16.833 -6.120 2.065 1.00 92.31 147 ASN A CA 1
ATOM 1178 C C . ASN A 1 147 ? -16.356 -7.051 3.195 1.00 92.31 147 ASN A C 1
ATOM 1180 O O . ASN A 1 147 ? -16.845 -8.176 3.305 1.00 92.31 147 ASN A O 1
ATOM 1184 N N . TYR A 1 148 ? -15.468 -6.566 4.063 1.00 94.25 148 TYR A N 1
ATOM 1185 C CA . TYR A 1 148 ? -14.962 -7.267 5.237 1.00 94.25 148 TYR A CA 1
ATOM 1186 C C . TYR A 1 148 ? -15.429 -6.638 6.563 1.00 94.25 148 TYR A C 1
ATOM 1188 O O . TYR A 1 148 ? -15.013 -7.123 7.612 1.00 94.25 148 TYR A O 1
ATOM 1196 N N . LEU A 1 149 ? -16.342 -5.647 6.561 1.00 92.69 149 LEU A N 1
ATOM 1197 C CA . LEU A 1 149 ? -16.969 -5.052 7.762 1.00 92.69 149 LEU A CA 1
ATOM 1198 C C . LEU A 1 149 ? -17.873 -6.051 8.517 1.00 92.69 149 LEU A C 1
ATOM 1200 O O . LEU A 1 149 ? -19.103 -5.964 8.534 1.00 92.69 149 LEU A O 1
ATOM 1204 N N . ARG A 1 150 ? -17.243 -7.038 9.148 1.00 92.31 150 ARG A N 1
ATOM 1205 C CA . ARG A 1 150 ? -17.854 -8.104 9.943 1.00 92.31 150 ARG A CA 1
ATOM 1206 C C . ARG A 1 150 ? -16.945 -8.453 11.117 1.00 92.31 150 ARG A C 1
ATOM 1208 O O . ARG A 1 150 ? -15.738 -8.264 11.040 1.00 92.31 150 ARG A O 1
ATOM 1215 N N . SER A 1 151 ? -17.531 -8.997 12.171 1.00 91.94 151 SER A N 1
ATOM 1216 C CA . SER A 1 151 ? -16.814 -9.411 13.375 1.00 91.94 151 SER A CA 1
ATOM 1217 C C . SER A 1 151 ? -15.938 -10.642 13.090 1.00 91.94 151 SER A C 1
ATOM 1219 O O . SER A 1 151 ? -16.439 -11.643 12.559 1.00 91.94 151 SER A O 1
ATOM 1221 N N . THR A 1 152 ? -14.650 -10.584 13.446 1.00 93.69 152 THR A N 1
ATOM 1222 C CA . THR A 1 152 ? -13.690 -11.693 13.310 1.00 93.69 152 THR A CA 1
ATOM 1223 C C . THR A 1 152 ? -12.801 -11.825 14.545 1.00 93.69 152 THR A C 1
ATOM 1225 O O . THR A 1 152 ? -12.293 -10.849 15.074 1.00 93.69 152 THR A O 1
ATOM 1228 N N . THR A 1 153 ? -12.549 -13.048 15.008 1.00 93.50 153 THR A N 1
ATOM 1229 C CA . THR A 1 153 ? -11.624 -13.294 16.134 1.00 93.50 153 THR A CA 1
ATOM 1230 C C . THR A 1 153 ? -10.186 -13.541 15.691 1.00 93.50 153 THR A C 1
ATOM 1232 O O . THR A 1 153 ? -9.338 -13.868 16.523 1.00 93.50 153 THR A O 1
ATOM 1235 N N . LYS A 1 154 ? -9.915 -13.441 14.388 1.00 93.31 154 LYS A N 1
ATOM 1236 C CA . LYS A 1 154 ? -8.590 -13.595 13.796 1.00 93.31 154 LYS A CA 1
ATOM 1237 C C . LYS A 1 154 ? -8.300 -12.386 12.920 1.00 93.31 154 LYS A C 1
ATOM 1239 O O . LYS A 1 154 ? -9.097 -12.049 12.047 1.00 93.31 154 LYS A O 1
ATOM 1244 N N . PHE A 1 155 ? -7.155 -11.759 13.158 1.00 94.69 155 PHE A N 1
ATOM 1245 C CA . PHE A 1 155 ? -6.694 -10.660 12.330 1.00 94.69 155 PHE A CA 1
ATOM 1246 C C . PHE A 1 155 ? -6.196 -11.198 10.988 1.00 94.69 155 PHE A C 1
ATOM 1248 O O . PHE A 1 155 ? -5.320 -12.062 10.937 1.00 94.69 155 PHE A O 1
ATOM 1255 N N . ASP A 1 156 ? -6.783 -10.685 9.913 1.00 94.94 156 ASP A N 1
ATOM 1256 C CA . ASP A 1 156 ? -6.339 -10.893 8.543 1.00 94.94 156 ASP A CA 1
ATOM 1257 C C . ASP A 1 156 ? -6.059 -9.524 7.932 1.00 94.94 156 ASP A C 1
ATOM 1259 O O . ASP A 1 156 ? -6.965 -8.735 7.667 1.00 94.94 156 ASP A O 1
ATOM 1263 N N . GLU A 1 157 ? -4.780 -9.230 7.741 1.00 95.62 157 GLU A N 1
ATOM 1264 C CA . GLU A 1 157 ? -4.330 -7.933 7.256 1.00 95.62 157 GLU A CA 1
ATOM 1265 C C . GLU A 1 157 ? -4.814 -7.626 5.830 1.00 95.62 157 GLU A C 1
ATOM 1267 O O . GLU A 1 157 ? -4.989 -6.465 5.469 1.00 95.62 157 GLU A O 1
ATOM 1272 N N . TYR A 1 158 ? -5.126 -8.653 5.030 1.00 96.06 158 TYR A N 1
ATOM 1273 C CA . TYR A 1 158 ? -5.681 -8.472 3.686 1.00 96.06 158 TYR A CA 1
ATOM 1274 C C . TYR A 1 158 ? -7.051 -7.774 3.688 1.00 96.06 158 TYR A C 1
ATOM 1276 O O . TYR A 1 158 ? -7.487 -7.230 2.668 1.00 96.06 158 TYR A O 1
ATOM 1284 N N . GLU A 1 159 ? -7.744 -7.789 4.825 1.00 96.31 159 GLU A N 1
ATOM 1285 C CA . GLU A 1 159 ? -9.049 -7.154 5.009 1.00 96.31 159 GLU A CA 1
ATOM 1286 C C . GLU A 1 159 ? -8.954 -5.640 5.237 1.00 96.31 159 GLU A C 1
ATOM 1288 O O . GLU A 1 159 ? -9.983 -4.980 5.384 1.00 96.31 159 GLU A O 1
ATOM 1293 N N . TRP A 1 160 ? -7.742 -5.080 5.246 1.00 96.25 160 TRP A N 1
ATOM 1294 C CA . TRP A 1 160 ? -7.470 -3.682 5.563 1.00 96.25 160 TRP A CA 1
ATOM 1295 C C . TRP A 1 160 ? -6.737 -2.974 4.424 1.00 96.25 160 TRP A C 1
ATOM 1297 O O . TRP A 1 160 ? -5.950 -3.565 3.682 1.00 96.25 160 TRP A O 1
ATOM 1307 N N . ILE A 1 161 ? -7.009 -1.680 4.289 1.00 95.88 161 ILE A N 1
ATOM 1308 C CA . ILE A 1 161 ? -6.379 -0.773 3.332 1.00 95.88 161 ILE A CA 1
ATOM 1309 C C . ILE A 1 161 ? -5.479 0.167 4.123 1.00 95.88 161 ILE A C 1
ATOM 1311 O O . ILE A 1 161 ? -5.951 0.808 5.060 1.00 95.88 161 ILE A O 1
ATOM 1315 N N . ARG A 1 162 ? -4.199 0.258 3.750 1.00 94.38 162 ARG A N 1
ATOM 1316 C CA . ARG A 1 162 ? -3.244 1.191 4.358 1.00 94.38 162 ARG A CA 1
ATOM 1317 C C . ARG A 1 162 ? -3.307 2.556 3.671 1.00 94.38 162 ARG A C 1
ATOM 1319 O O . ARG A 1 162 ? -3.344 2.641 2.446 1.00 94.38 162 ARG A O 1
ATOM 1326 N N . TYR A 1 163 ? -3.271 3.603 4.482 1.00 93.06 163 TYR A N 1
ATOM 1327 C CA . TYR A 1 163 ? -3.238 5.008 4.095 1.00 93.06 163 TYR A CA 1
ATOM 1328 C C . TYR A 1 163 ? -2.075 5.723 4.802 1.00 93.06 163 TYR A C 1
ATOM 1330 O O . TYR A 1 163 ? -1.608 5.267 5.856 1.00 93.06 163 TYR A O 1
ATOM 1338 N N . PRO A 1 164 ? -1.602 6.861 4.262 1.00 90.31 164 PRO A N 1
ATOM 1339 C CA . PRO A 1 164 ? -0.736 7.770 5.002 1.00 90.31 164 PRO A CA 1
ATOM 1340 C C . PRO A 1 164 ? -1.345 8.146 6.358 1.00 90.31 164 PRO A C 1
ATOM 1342 O O . PRO A 1 164 ? -2.542 8.393 6.472 1.00 90.31 164 PRO A O 1
ATOM 1345 N N . ASN A 1 165 ? -0.509 8.234 7.388 1.00 78.56 165 ASN A N 1
ATOM 1346 C CA . ASN A 1 165 ? -0.929 8.536 8.760 1.00 78.56 165 ASN A CA 1
ATOM 1347 C C . ASN A 1 165 ? -1.376 9.984 9.010 1.00 78.56 165 ASN A C 1
ATOM 1349 O O . ASN A 1 165 ? -1.784 10.328 10.120 1.00 78.56 165 ASN A O 1
ATOM 1353 N N . THR A 1 166 ? -1.277 10.842 8.000 1.00 77.00 166 THR A N 1
ATOM 1354 C CA . THR A 1 166 ? -1.751 12.226 8.028 1.00 77.00 166 THR A CA 1
ATOM 1355 C C . THR A 1 166 ? -3.197 12.363 7.564 1.00 77.00 166 THR A C 1
ATOM 1357 O O . THR A 1 166 ? -3.785 13.428 7.730 1.00 77.00 166 THR A O 1
ATOM 1360 N N . THR A 1 167 ? -3.772 11.321 6.965 1.00 80.56 167 THR A N 1
ATOM 1361 C CA . THR A 1 167 ? -5.126 11.357 6.417 1.00 80.56 167 THR A CA 1
ATOM 1362 C C . THR A 1 167 ? -6.136 10.953 7.483 1.00 80.56 167 THR A C 1
ATOM 1364 O O . THR A 1 167 ? -6.076 9.844 8.003 1.00 80.56 167 THR A O 1
ATOM 1367 N N . LEU A 1 168 ? -7.097 11.836 7.765 1.00 86.44 168 LEU A N 1
ATOM 1368 C CA . LEU A 1 168 ? -8.256 11.541 8.616 1.00 86.44 168 LEU A CA 1
ATOM 1369 C C . LEU A 1 168 ? -9.544 11.364 7.787 1.00 86.44 168 LEU A C 1
ATOM 1371 O O .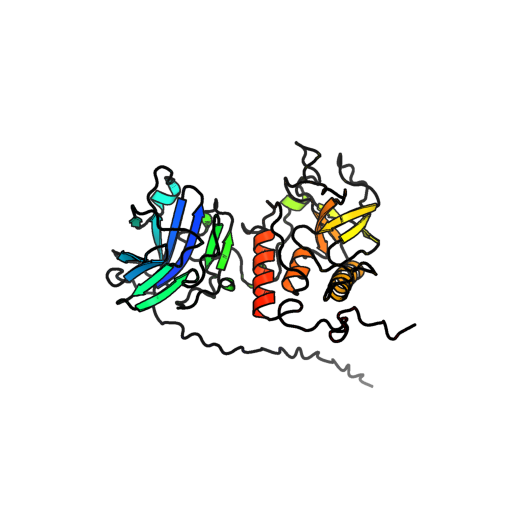 LEU A 1 168 ? -10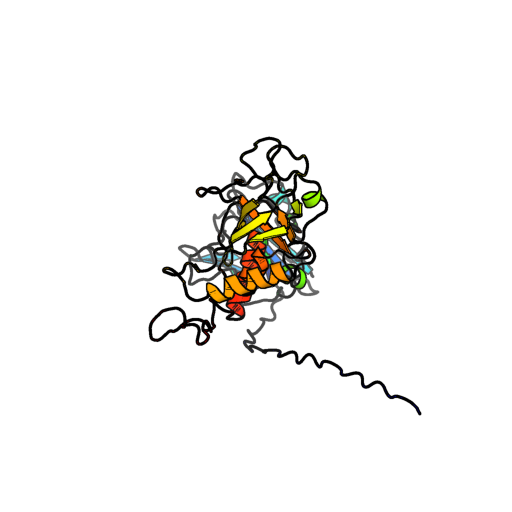.636 11.276 8.342 1.00 86.44 168 LEU A O 1
ATOM 1375 N N . ASP A 1 169 ? -9.453 11.354 6.458 1.00 86.50 169 ASP A N 1
ATOM 1376 C CA . ASP A 1 169 ? -10.607 11.464 5.552 1.00 86.50 169 ASP A CA 1
ATOM 1377 C C . ASP A 1 169 ? -11.604 10.300 5.658 1.00 86.50 169 ASP A C 1
ATOM 1379 O O . ASP A 1 169 ? -12.768 10.465 5.297 1.00 86.50 169 ASP A O 1
ATOM 1383 N N . ASN A 1 170 ? -11.170 9.134 6.150 1.00 89.44 170 ASN A N 1
ATOM 1384 C CA . ASN A 1 170 ? -12.016 7.940 6.231 1.00 89.44 170 ASN A CA 1
ATOM 1385 C C . ASN A 1 170 ? -12.775 7.817 7.564 1.00 89.44 170 ASN A C 1
ATOM 1387 O O . ASN A 1 170 ? -13.843 7.193 7.579 1.00 89.44 170 ASN A O 1
ATOM 1391 N N . LEU A 1 171 ? -12.296 8.479 8.627 1.00 91.25 171 LEU A N 1
ATOM 1392 C CA . LEU A 1 171 ? -12.965 8.488 9.927 1.00 91.25 171 LEU A CA 1
ATOM 1393 C C . LEU A 1 171 ? -14.413 8.993 9.793 1.00 91.25 171 LEU A C 1
ATOM 1395 O O . LEU A 1 171 ? -14.755 9.830 8.955 1.00 91.25 171 LEU A O 1
ATOM 1399 N N . ASN A 1 172 ? -15.277 8.528 10.674 1.00 93.94 172 ASN A N 1
ATOM 1400 C CA . ASN A 1 172 ? -16.710 8.771 10.709 1.00 93.94 172 ASN A CA 1
ATOM 1401 C C . ASN A 1 172 ? -17.475 8.378 9.430 1.00 93.94 172 ASN A C 1
ATOM 1403 O O . ASN A 1 172 ? -18.586 8.867 9.218 1.00 93.94 172 ASN A O 1
ATOM 1407 N N . SER A 1 173 ? -16.910 7.524 8.565 1.00 89.38 173 SER A N 1
ATOM 1408 C CA . SER A 1 173 ? -17.571 7.106 7.318 1.00 89.38 173 SER A CA 1
ATOM 1409 C C . SER A 1 173 ? -17.894 5.615 7.257 1.00 89.38 173 SER A C 1
ATOM 1411 O O . SER A 1 173 ? -18.929 5.249 6.699 1.00 89.38 173 SER A O 1
ATOM 1413 N N . ALA A 1 174 ? -17.022 4.752 7.799 1.00 88.50 174 ALA A N 1
ATOM 1414 C CA . ALA A 1 174 ? -17.050 3.301 7.586 1.00 88.50 174 ALA A CA 1
ATOM 1415 C C . ALA A 1 174 ? -17.224 2.889 6.102 1.00 88.50 174 ALA A C 1
ATOM 1417 O O . ALA A 1 174 ? -17.829 1.862 5.779 1.00 88.50 174 ALA A O 1
ATOM 1418 N N . THR A 1 175 ? -16.692 3.691 5.176 1.00 89.44 175 THR A N 1
ATOM 1419 C CA . THR A 1 175 ? -16.720 3.438 3.729 1.00 89.44 175 THR A CA 1
ATOM 1420 C C . THR A 1 175 ? -15.320 3.545 3.146 1.00 89.44 175 THR A C 1
ATOM 1422 O O . THR A 1 175 ? -14.463 4.225 3.702 1.00 89.44 175 THR A O 1
ATOM 1425 N N . ASN A 1 176 ? -15.062 2.872 2.023 1.00 91.50 176 ASN A N 1
ATOM 1426 C CA . ASN A 1 176 ? -13.796 3.036 1.312 1.00 91.50 176 ASN A CA 1
ATOM 1427 C C . ASN A 1 176 ? -13.979 3.877 0.050 1.00 91.50 176 ASN A C 1
ATOM 1429 O O . ASN A 1 176 ? -14.900 3.654 -0.734 1.00 91.50 176 ASN A O 1
ATOM 1433 N N . ASN A 1 177 ? -13.024 4.775 -0.193 1.00 89.50 177 ASN A N 1
ATOM 1434 C CA . ASN A 1 177 ? -12.923 5.544 -1.438 1.00 89.50 177 ASN A CA 1
ATOM 1435 C C . ASN A 1 177 ? -12.375 4.720 -2.620 1.00 89.50 177 ASN A C 1
ATOM 1437 O O . ASN A 1 177 ? -12.393 5.172 -3.769 1.00 89.50 177 ASN A O 1
ATOM 1441 N N . ILE A 1 178 ? -11.882 3.513 -2.335 1.00 93.81 178 ILE A N 1
ATOM 1442 C CA . ILE A 1 178 ? -11.348 2.565 -3.306 1.00 93.81 178 ILE A CA 1
ATOM 1443 C C . ILE A 1 178 ? -11.959 1.181 -3.087 1.00 93.81 178 ILE A C 1
ATOM 1445 O O . ILE A 1 178 ? -12.121 0.729 -1.953 1.00 93.81 178 ILE A O 1
ATOM 1449 N N . THR A 1 179 ? -12.318 0.515 -4.180 1.00 93.62 179 THR A N 1
ATOM 1450 C CA . THR A 1 179 ? -12.892 -0.835 -4.156 1.00 93.62 179 THR A CA 1
ATOM 1451 C C . THR A 1 179 ? -11.812 -1.920 -4.145 1.00 93.62 179 THR A C 1
ATOM 1453 O O . THR A 1 179 ? -10.660 -1.681 -4.502 1.00 93.62 179 THR A O 1
ATOM 1456 N N . GLU A 1 180 ? -12.179 -3.151 -3.776 1.00 93.12 180 GLU A N 1
ATOM 1457 C CA . GLU A 1 180 ? -11.258 -4.295 -3.865 1.00 93.12 180 GLU A CA 1
ATOM 1458 C C . GLU A 1 180 ? -10.836 -4.599 -5.310 1.00 93.12 180 GLU A C 1
ATOM 1460 O O . GLU A 1 180 ? -9.688 -4.964 -5.547 1.00 93.12 180 GLU A O 1
ATOM 1465 N N . GLU A 1 181 ? -11.729 -4.397 -6.282 1.00 95.69 181 GLU A N 1
ATOM 1466 C CA . GLU A 1 181 ? -11.403 -4.550 -7.702 1.00 95.69 181 GLU A CA 1
ATOM 1467 C C . GLU A 1 181 ? -10.327 -3.546 -8.136 1.00 95.69 181 GLU A C 1
ATOM 1469 O O . GLU A 1 181 ? -9.350 -3.933 -8.771 1.00 95.69 181 GLU A O 1
ATOM 1474 N N . GLU A 1 182 ? -10.444 -2.283 -7.721 1.00 97.12 182 GLU A N 1
ATOM 1475 C CA . GLU A 1 182 ? -9.440 -1.250 -8.003 1.00 97.12 182 GLU A CA 1
ATOM 1476 C C . GLU A 1 182 ? -8.114 -1.508 -7.272 1.00 97.12 182 GLU A C 1
ATOM 1478 O O . GLU A 1 182 ? -7.050 -1.348 -7.864 1.00 97.12 182 GLU A O 1
ATOM 1483 N N . LEU A 1 183 ? -8.150 -1.973 -6.017 1.00 97.19 183 LEU A N 1
ATOM 1484 C CA . LEU A 1 183 ? -6.941 -2.396 -5.297 1.00 97.19 183 LEU A CA 1
ATOM 1485 C C . LEU A 1 183 ? -6.216 -3.540 -6.011 1.00 97.19 183 LEU A C 1
ATOM 1487 O O . LEU A 1 183 ? -4.988 -3.580 -6.014 1.00 97.19 183 LEU A O 1
ATOM 1491 N N . LEU A 1 184 ? -6.965 -4.465 -6.617 1.00 96.94 184 LEU A N 1
ATOM 1492 C CA . LEU A 1 184 ? -6.410 -5.570 -7.392 1.00 96.94 184 LEU A CA 1
ATOM 1493 C C . LEU A 1 184 ? -5.990 -5.158 -8.806 1.00 96.94 184 LEU A C 1
ATOM 1495 O O . LEU A 1 184 ? -5.126 -5.827 -9.372 1.00 96.94 184 LEU A O 1
ATOM 1499 N N . ALA A 1 185 ? -6.563 -4.106 -9.386 1.00 97.88 185 ALA A N 1
ATOM 1500 C CA . ALA A 1 185 ? -6.113 -3.543 -10.659 1.00 97.88 185 ALA A CA 1
ATOM 1501 C C . ALA A 1 185 ? -4.798 -2.756 -10.509 1.00 97.88 185 ALA A C 1
ATOM 1503 O O . ALA A 1 185 ? -3.998 -2.714 -11.440 1.00 97.88 185 ALA A O 1
ATOM 1504 N N . GLY A 1 186 ? -4.548 -2.204 -9.320 1.00 98.06 186 GLY A N 1
ATOM 1505 C CA . GLY A 1 186 ? -3.388 -1.367 -9.029 1.00 98.06 186 GLY A CA 1
ATOM 1506 C C . GLY A 1 186 ? -3.693 0.125 -9.200 1.00 98.06 186 GLY A C 1
ATOM 1507 O O . GLY A 1 186 ? -4.808 0.504 -9.570 1.00 98.06 186 GLY A O 1
ATOM 1508 N N . PRO A 1 187 ? -2.723 1.003 -8.891 1.00 97.88 187 PRO A N 1
ATOM 1509 C CA . PRO A 1 187 ? -2.896 2.436 -9.084 1.00 97.88 187 PRO A CA 1
ATOM 1510 C C . PRO A 1 187 ? -3.011 2.780 -10.573 1.00 97.88 187 PRO A C 1
ATOM 1512 O O . PRO A 1 187 ? -2.577 2.014 -11.430 1.00 97.88 187 PRO A O 1
ATOM 1515 N N . GLN A 1 188 ? -3.552 3.960 -10.871 1.00 97.69 188 GLN A N 1
ATOM 1516 C CA . GLN A 1 188 ? -3.630 4.509 -12.226 1.00 97.69 188 GLN A CA 1
ATOM 1517 C C . GLN A 1 188 ? -2.939 5.871 -12.285 1.00 97.69 188 GLN A C 1
ATOM 1519 O O . GLN A 1 188 ? -2.922 6.601 -11.289 1.00 97.69 188 GLN A O 1
ATOM 1524 N N . LEU A 1 189 ? -2.399 6.211 -13.457 1.00 97.94 189 LEU A N 1
ATOM 1525 C CA . LEU A 1 189 ? -1.938 7.566 -13.751 1.00 97.94 189 LEU A CA 1
ATOM 1526 C C . LEU A 1 189 ? -3.134 8.519 -13.825 1.00 97.94 189 LEU A C 1
ATOM 1528 O O . LEU A 1 189 ? -4.147 8.224 -14.459 1.00 97.94 189 LEU A O 1
ATOM 1532 N N . THR A 1 190 ? -2.995 9.672 -13.187 1.00 96.88 190 THR A N 1
ATOM 1533 C CA . THR A 1 190 ? -3.963 10.771 -13.226 1.00 96.88 190 THR A CA 1
ATOM 1534 C C . THR A 1 190 ? -3.521 11.835 -14.228 1.00 96.88 190 THR A C 1
ATOM 1536 O O . THR A 1 190 ? -2.346 11.906 -14.592 1.00 96.88 190 THR A O 1
ATOM 1539 N N . ASP A 1 191 ? -4.436 12.719 -14.632 1.00 97.44 191 ASP A N 1
ATOM 1540 C CA . ASP A 1 191 ? -4.080 13.886 -15.452 1.00 97.44 191 ASP A CA 1
ATOM 1541 C C . ASP A 1 191 ? -2.995 14.739 -14.772 1.00 97.44 191 ASP A C 1
ATOM 1543 O O . ASP A 1 191 ? -2.086 15.233 -15.431 1.00 97.44 191 ASP A O 1
ATOM 1547 N N . GLU A 1 192 ? -3.023 14.834 -13.438 1.00 96.88 192 GLU A N 1
ATOM 1548 C CA . GLU A 1 192 ? -1.996 15.543 -12.676 1.00 96.88 192 GLU A CA 1
ATOM 1549 C C . GLU A 1 192 ? -0.617 14.878 -12.816 1.00 96.88 192 GLU A C 1
ATOM 1551 O O . GLU A 1 192 ? 0.380 15.573 -12.988 1.00 96.88 192 GLU A O 1
ATOM 1556 N N . ASP A 1 193 ? -0.538 13.543 -12.789 1.00 97.31 193 ASP A N 1
ATOM 1557 C CA . ASP A 1 193 ? 0.725 12.826 -13.014 1.00 97.31 193 ASP A CA 1
ATOM 1558 C C . ASP A 1 193 ? 1.275 13.084 -14.424 1.00 97.31 193 ASP A C 1
ATOM 1560 O O . ASP A 1 193 ? 2.480 13.269 -14.594 1.00 97.31 193 ASP A O 1
ATOM 1564 N N . LEU A 1 194 ? 0.394 13.130 -15.427 1.00 97.06 194 LEU A N 1
ATOM 1565 C CA . LEU A 1 194 ? 0.759 13.370 -16.826 1.00 97.06 194 LEU A CA 1
ATOM 1566 C C . LEU A 1 194 ? 1.208 14.817 -17.090 1.00 97.06 194 LEU A C 1
ATOM 1568 O O . LEU A 1 194 ? 1.985 15.054 -18.013 1.00 97.06 194 LEU A O 1
ATOM 1572 N N . GLU A 1 195 ? 0.728 15.778 -16.300 1.00 96.62 195 GLU A N 1
ATOM 1573 C CA . GLU A 1 195 ? 1.081 17.199 -16.416 1.00 96.62 195 GLU A CA 1
ATOM 1574 C C . GLU A 1 195 ? 2.327 17.592 -15.603 1.00 96.62 195 GLU A C 1
ATOM 1576 O O . GLU A 1 195 ? 2.902 18.665 -15.826 1.00 96.62 195 GLU A O 1
ATOM 1581 N N . ARG A 1 196 ? 2.766 16.754 -14.653 1.00 97.12 196 ARG A N 1
ATOM 1582 C CA . ARG A 1 196 ? 3.968 17.022 -13.850 1.00 97.12 196 ARG A CA 1
ATOM 1583 C C . ARG A 1 196 ? 5.250 16.911 -14.686 1.00 97.12 196 ARG A C 1
ATOM 1585 O O . ARG A 1 196 ? 5.334 16.087 -15.593 1.00 97.12 196 ARG A O 1
ATOM 1592 N N . PRO A 1 197 ? 6.296 17.686 -14.346 1.00 97.69 197 PRO A N 1
ATOM 1593 C CA . PRO A 1 197 ? 7.607 17.524 -14.961 1.00 97.69 197 PRO A CA 1
ATOM 1594 C C . PRO A 1 197 ? 8.239 16.192 -14.538 1.00 97.69 197 PRO A C 1
ATOM 1596 O O . PRO A 1 197 ? 8.073 15.740 -13.402 1.00 97.69 197 PRO A O 1
ATOM 1599 N N . PHE A 1 198 ? 9.018 15.570 -15.421 1.00 98.38 198 PHE A N 1
ATOM 1600 C CA . PHE A 1 198 ? 9.711 14.322 -15.104 1.00 98.38 198 PHE A CA 1
ATOM 1601 C C . PHE A 1 198 ? 10.787 14.525 -14.030 1.00 98.38 198 PHE A C 1
ATOM 1603 O O . PHE A 1 198 ? 10.992 13.667 -13.175 1.00 98.38 198 PHE A O 1
ATOM 1610 N N . VAL A 1 199 ? 11.451 15.679 -14.007 1.00 98.25 199 VAL A N 1
ATOM 1611 C CA . VAL A 1 199 ? 12.459 16.046 -12.998 1.00 98.25 199 VAL A CA 1
ATOM 1612 C C . VAL A 1 199 ? 11.939 17.204 -12.151 1.00 98.25 199 VAL A C 1
ATOM 1614 O O . VAL A 1 199 ? 11.265 18.097 -12.662 1.00 98.25 199 VAL A O 1
ATOM 1617 N N . SER A 1 200 ? 12.241 17.215 -10.851 1.00 96.88 200 SER A N 1
ATOM 1618 C CA . SER A 1 200 ? 11.827 18.313 -9.976 1.00 96.88 200 SER A CA 1
ATOM 1619 C C . SER A 1 200 ? 12.415 19.645 -10.456 1.00 96.88 200 SER A C 1
ATOM 1621 O O . SER A 1 200 ? 13.619 19.783 -10.685 1.00 96.88 200 SER A O 1
ATOM 1623 N N . LEU A 1 201 ? 11.552 20.661 -10.555 1.00 95.06 201 LEU A N 1
ATOM 1624 C CA . LEU A 1 201 ? 11.945 22.019 -10.948 1.00 95.06 201 LEU A CA 1
ATOM 1625 C C . LEU A 1 201 ? 12.788 22.717 -9.874 1.00 95.06 201 LEU A C 1
ATOM 1627 O O . LEU A 1 201 ? 13.476 23.693 -10.165 1.00 95.06 201 LEU A O 1
ATOM 1631 N N . GLN A 1 202 ? 12.704 22.249 -8.627 1.00 94.50 202 GLN A N 1
ATOM 1632 C CA . GLN A 1 202 ? 13.418 22.824 -7.490 1.00 94.50 202 GLN A CA 1
ATOM 1633 C C . GLN A 1 202 ? 14.755 22.122 -7.241 1.00 94.50 202 GLN A C 1
ATOM 1635 O O . GLN A 1 202 ? 15.690 22.762 -6.759 1.00 94.50 202 GLN A O 1
ATOM 1640 N N . ASN A 1 203 ? 14.858 20.829 -7.561 1.00 96.06 203 ASN A N 1
ATOM 1641 C CA . ASN A 1 203 ? 16.078 20.056 -7.376 1.00 96.06 203 ASN A CA 1
ATOM 1642 C C . ASN A 1 203 ? 16.237 18.984 -8.463 1.00 96.06 203 ASN A C 1
ATOM 1644 O O . ASN A 1 203 ? 15.556 17.965 -8.446 1.00 96.06 203 ASN A O 1
ATOM 1648 N N . SER A 1 204 ? 17.214 19.163 -9.353 1.00 95.69 204 SER A N 1
ATOM 1649 C CA . SER A 1 204 ? 17.459 18.245 -10.471 1.00 95.69 204 SER A CA 1
ATOM 1650 C C . SER A 1 204 ? 17.951 16.851 -10.065 1.00 95.69 204 SER A C 1
ATOM 1652 O O . SER A 1 204 ? 18.079 15.991 -10.930 1.00 95.69 204 SER A O 1
ATOM 1654 N N . SER A 1 205 ? 18.262 16.613 -8.785 1.00 95.31 205 SER A N 1
ATOM 1655 C CA . SER A 1 205 ? 18.562 15.268 -8.278 1.00 95.31 205 SER A CA 1
ATOM 1656 C C . SER A 1 205 ? 17.310 14.460 -7.923 1.00 95.31 205 SER A C 1
ATOM 1658 O O . SER A 1 205 ? 17.445 13.291 -7.566 1.00 95.31 205 SER A O 1
ATOM 1660 N N . LEU A 1 206 ? 16.122 15.072 -7.956 1.00 96.81 206 LEU A N 1
ATOM 1661 C CA . LEU A 1 206 ? 14.863 14.452 -7.549 1.00 96.81 206 LEU A CA 1
ATOM 1662 C C . LEU A 1 206 ? 13.903 14.299 -8.732 1.00 96.81 206 LEU A C 1
ATOM 1664 O O . LEU A 1 206 ? 13.860 15.143 -9.630 1.00 96.81 206 LEU A O 1
ATOM 1668 N N . GLY A 1 207 ? 13.095 13.242 -8.708 1.00 97.31 207 GLY A N 1
ATOM 1669 C CA . GLY A 1 207 ? 11.990 13.059 -9.642 1.00 97.31 207 GLY A CA 1
ATOM 1670 C C . GLY A 1 207 ? 10.874 14.077 -9.407 1.00 97.31 207 GLY A C 1
ATOM 1671 O O . GLY A 1 207 ? 10.557 14.443 -8.275 1.00 97.31 207 GLY A O 1
ATOM 1672 N N . GLY A 1 208 ? 10.278 14.562 -10.494 1.00 97.19 208 GLY A N 1
ATOM 1673 C CA . GLY A 1 208 ? 9.129 15.468 -10.448 1.00 97.19 208 GLY A CA 1
ATOM 1674 C C . GLY A 1 208 ? 7.775 14.751 -10.426 1.00 97.19 208 GLY A C 1
ATOM 1675 O O . GLY A 1 208 ? 6.749 15.409 -10.283 1.00 97.19 208 GLY A O 1
ATOM 1676 N N . GLY A 1 209 ? 7.756 13.417 -10.542 1.00 97.25 209 GLY A N 1
ATOM 1677 C CA . GLY A 1 209 ? 6.529 12.616 -10.590 1.00 97.25 209 GLY A CA 1
ATOM 1678 C C . GLY A 1 209 ? 5.867 12.557 -11.968 1.00 97.25 209 GLY A C 1
ATOM 1679 O O . GLY A 1 209 ? 4.842 11.890 -12.101 1.00 97.25 209 GLY A O 1
ATOM 1680 N N . GLY A 1 210 ? 6.431 13.253 -12.960 1.00 98.06 210 GLY A N 1
ATOM 1681 C CA . GLY A 1 210 ? 5.977 13.248 -14.347 1.00 98.06 210 GLY A CA 1
ATOM 1682 C C . GLY A 1 210 ? 6.273 11.951 -15.091 1.00 98.06 210 GLY A C 1
ATOM 1683 O O . GLY A 1 210 ? 7.062 11.115 -14.638 1.00 98.06 210 GLY A O 1
ATOM 1684 N N . VAL A 1 211 ? 5.655 11.812 -16.263 1.00 98.56 211 VAL A N 1
ATOM 1685 C CA . VAL A 1 211 ? 5.642 10.586 -17.071 1.00 98.56 211 VAL A CA 1
ATOM 1686 C C . VAL A 1 211 ? 6.226 10.845 -18.459 1.00 98.56 211 VAL A C 1
ATOM 1688 O O . VAL A 1 211 ? 5.818 11.775 -19.147 1.00 98.56 211 VAL A O 1
ATOM 1691 N N . ILE A 1 212 ? 7.135 9.983 -18.918 1.00 98.75 212 ILE A N 1
ATOM 1692 C CA . ILE A 1 212 ? 7.653 9.998 -20.293 1.00 98.75 212 ILE A CA 1
ATOM 1693 C C . ILE A 1 212 ? 7.298 8.681 -20.984 1.00 98.75 212 ILE A C 1
ATOM 1695 O O . ILE A 1 212 ? 7.521 7.600 -20.444 1.00 98.75 212 ILE A O 1
ATOM 1699 N N . THR A 1 213 ? 6.768 8.772 -22.207 1.00 98.75 213 THR A N 1
ATOM 1700 C CA . THR A 1 213 ? 6.566 7.604 -23.081 1.00 98.75 213 THR A CA 1
ATOM 1701 C C . THR A 1 213 ? 7.901 7.180 -23.686 1.00 98.75 213 THR A C 1
ATOM 1703 O O . THR A 1 213 ? 8.625 8.009 -24.238 1.00 98.75 213 THR A O 1
ATOM 1706 N N . VAL A 1 214 ? 8.223 5.893 -23.594 1.00 98.88 214 VAL A N 1
ATOM 1707 C CA . VAL A 1 214 ? 9.520 5.325 -23.980 1.00 98.88 214 VAL A CA 1
ATOM 1708 C C . VAL A 1 214 ? 9.352 4.120 -24.904 1.00 98.88 214 VAL A C 1
ATOM 1710 O O . VAL A 1 214 ? 8.255 3.609 -25.108 1.00 98.88 214 VAL A O 1
ATOM 1713 N N . THR A 1 215 ? 10.464 3.635 -25.452 1.00 98.75 215 THR A N 1
ATOM 1714 C CA . THR A 1 215 ? 10.532 2.321 -26.119 1.00 98.75 215 THR A CA 1
ATOM 1715 C C . THR A 1 215 ? 11.625 1.472 -25.480 1.00 98.75 215 THR A C 1
ATOM 1717 O O . THR A 1 215 ? 12.523 2.008 -24.832 1.00 98.75 215 THR A O 1
ATOM 1720 N N . VAL A 1 216 ? 11.574 0.148 -25.627 1.00 98.75 216 VAL A N 1
ATOM 1721 C CA . VAL A 1 216 ? 12.626 -0.728 -25.088 1.00 98.75 216 VAL A CA 1
ATOM 1722 C C . VAL A 1 216 ? 13.863 -0.684 -25.990 1.00 98.75 216 VAL A C 1
ATOM 1724 O O . VAL A 1 216 ? 13.787 -1.032 -27.166 1.00 98.75 216 VAL A O 1
ATOM 1727 N N . SER A 1 217 ? 15.018 -0.318 -25.426 1.00 98.44 217 SER A N 1
ATOM 1728 C CA . SER A 1 217 ? 16.326 -0.436 -26.092 1.00 98.44 217 SER A CA 1
ATOM 1729 C C . SER A 1 217 ? 16.895 -1.846 -25.957 1.00 98.44 217 SER A C 1
ATOM 1731 O O . SER A 1 217 ? 17.421 -2.408 -26.918 1.00 98.44 217 SER A O 1
ATOM 1733 N N . SER A 1 218 ? 16.826 -2.419 -24.753 1.00 98.06 218 SER A N 1
ATOM 1734 C CA . SER A 1 218 ? 17.184 -3.813 -24.499 1.00 98.06 218 SER A CA 1
ATOM 1735 C C . SER A 1 218 ? 16.555 -4.329 -23.208 1.00 98.06 218 SER A C 1
ATOM 1737 O O . SER A 1 218 ? 16.432 -3.613 -22.211 1.00 98.06 218 SER A O 1
ATOM 1739 N N . TYR A 1 219 ? 16.183 -5.605 -23.240 1.00 95.56 219 TYR A N 1
ATOM 1740 C CA . TYR A 1 219 ? 15.589 -6.323 -22.120 1.00 95.56 219 TYR A CA 1
ATOM 1741 C C . TYR A 1 219 ? 16.639 -6.666 -21.058 1.00 95.56 219 TYR A C 1
ATOM 1743 O O . TYR A 1 219 ? 17.765 -7.047 -21.394 1.00 95.56 219 TYR A O 1
ATOM 1751 N N . GLY A 1 220 ? 16.268 -6.516 -19.786 1.00 91.06 220 GLY A N 1
ATOM 1752 C CA . GLY A 1 220 ? 17.107 -6.841 -18.635 1.00 91.06 220 GLY A CA 1
ATOM 1753 C C . GLY A 1 220 ? 16.584 -8.056 -17.871 1.00 91.06 220 GLY A C 1
ATOM 1754 O O . GLY A 1 220 ? 16.263 -9.082 -18.478 1.00 91.06 220 GLY A O 1
ATOM 1755 N N . ASP A 1 221 ? 16.568 -7.948 -16.548 1.00 89.38 221 ASP A N 1
ATOM 1756 C CA . ASP A 1 221 ? 15.990 -8.917 -15.612 1.00 89.38 221 ASP A CA 1
ATOM 1757 C C . ASP A 1 221 ? 14.538 -8.529 -15.258 1.00 89.38 221 ASP A C 1
ATOM 1759 O O . ASP A 1 221 ? 13.888 -7.802 -16.010 1.00 89.38 221 ASP A O 1
ATOM 1763 N N . GLY A 1 222 ? 13.990 -9.073 -14.167 1.00 94.12 222 GLY A N 1
ATOM 1764 C CA . GLY A 1 222 ? 12.594 -8.855 -13.793 1.00 94.12 222 GLY A CA 1
ATOM 1765 C C . GLY A 1 222 ? 12.275 -7.429 -13.335 1.00 94.12 222 GLY A C 1
ATOM 1766 O O . GLY A 1 222 ? 11.126 -7.018 -13.449 1.00 94.12 222 GLY A O 1
ATOM 1767 N N . ASP A 1 223 ? 13.256 -6.654 -12.874 1.00 95.69 223 ASP A N 1
ATOM 1768 C CA . ASP A 1 223 ? 13.049 -5.315 -12.302 1.00 95.69 223 ASP A CA 1
ATOM 1769 C C . ASP A 1 223 ? 13.938 -4.234 -12.931 1.00 95.69 223 ASP A C 1
ATOM 1771 O O . ASP A 1 223 ? 13.993 -3.097 -12.456 1.00 95.69 223 ASP A O 1
ATOM 1775 N N . THR A 1 224 ? 14.666 -4.577 -13.989 1.00 96.44 224 THR A N 1
ATOM 1776 C CA . THR A 1 224 ? 15.568 -3.663 -14.670 1.00 96.44 224 THR A CA 1
ATOM 1777 C C . THR A 1 224 ? 15.398 -3.771 -16.179 1.00 96.44 224 THR A C 1
ATOM 1779 O O . THR A 1 224 ? 15.393 -4.850 -16.767 1.00 96.44 224 THR A O 1
ATOM 1782 N N . THR A 1 225 ? 15.305 -2.633 -16.864 1.00 98.12 225 THR A N 1
ATOM 1783 C CA . THR A 1 225 ? 15.199 -2.576 -18.333 1.00 98.12 225 THR A CA 1
ATOM 1784 C C . THR A 1 225 ? 15.959 -1.369 -18.870 1.00 98.12 225 THR A C 1
ATOM 1786 O O . THR A 1 225 ? 16.037 -0.337 -18.206 1.00 98.12 225 THR A O 1
ATOM 1789 N N . ASN A 1 226 ? 16.537 -1.474 -20.070 1.00 98.44 226 ASN A N 1
ATOM 1790 C CA . ASN A 1 226 ? 17.081 -0.310 -20.765 1.00 98.44 226 ASN A CA 1
ATOM 1791 C C . ASN A 1 226 ? 16.017 0.250 -21.706 1.00 98.44 226 ASN A C 1
ATOM 1793 O O . ASN A 1 226 ? 15.626 -0.416 -22.668 1.00 98.44 226 ASN A O 1
ATOM 1797 N N . PHE A 1 227 ? 15.588 1.480 -21.456 1.00 98.81 227 PHE A N 1
ATOM 1798 C CA . PHE A 1 227 ? 14.616 2.185 -22.284 1.00 98.81 227 PHE A CA 1
ATOM 1799 C C . PHE A 1 227 ? 15.291 3.283 -23.100 1.00 98.81 227 PHE A C 1
ATOM 1801 O O . PHE A 1 227 ? 16.288 3.860 -22.671 1.00 98.81 227 PHE A O 1
ATOM 1808 N N . TYR A 1 228 ? 14.736 3.583 -24.268 1.00 98.75 228 TYR A N 1
ATOM 1809 C CA . TYR A 1 228 ? 15.058 4.773 -25.037 1.00 98.75 228 TYR A CA 1
ATOM 1810 C C . TYR A 1 228 ? 14.099 5.902 -24.650 1.00 98.75 228 TYR A C 1
ATOM 1812 O O . TYR A 1 228 ? 12.898 5.819 -24.927 1.00 98.75 228 TYR A O 1
ATOM 1820 N N . PHE A 1 229 ? 14.644 6.958 -24.049 1.00 98.75 229 PHE A N 1
ATOM 1821 C CA . PHE A 1 229 ? 13.931 8.193 -23.748 1.00 98.75 229 PHE A CA 1
ATOM 1822 C C . PHE A 1 229 ? 14.067 9.177 -24.919 1.00 98.75 229 PHE A C 1
ATOM 1824 O O . PHE A 1 229 ? 15.195 9.502 -25.315 1.00 98.75 229 PHE A O 1
ATOM 1831 N N . PRO A 1 230 ? 12.954 9.653 -25.506 1.00 98.31 230 PRO A N 1
ATOM 1832 C CA . PRO A 1 230 ? 13.008 10.700 -26.516 1.00 98.31 230 PRO A CA 1
ATOM 1833 C C . PRO A 1 230 ? 13.407 12.042 -25.888 1.00 98.31 230 PRO A C 1
ATOM 1835 O O . PRO A 1 230 ? 13.210 12.269 -24.698 1.00 98.31 230 PRO A O 1
ATOM 1838 N N . ASP A 1 231 ? 13.921 12.961 -26.704 1.00 97.81 231 ASP A N 1
ATOM 1839 C CA . ASP A 1 231 ? 14.086 14.354 -26.284 1.00 97.81 231 ASP A CA 1
ATOM 1840 C C . ASP A 1 231 ? 12.708 15.031 -26.215 1.00 97.81 231 ASP A C 1
ATOM 1842 O O . ASP A 1 231 ? 12.092 15.319 -27.246 1.00 97.81 231 ASP A O 1
ATOM 1846 N N . THR A 1 232 ? 12.205 15.240 -24.998 1.00 96.25 232 THR A N 1
ATOM 1847 C CA . THR A 1 232 ? 10.929 15.925 -24.735 1.00 96.25 232 THR A CA 1
ATOM 1848 C C . THR A 1 232 ? 11.087 17.445 -24.633 1.00 96.25 232 THR A C 1
ATOM 1850 O O . THR A 1 232 ? 10.094 18.163 -24.525 1.00 96.25 232 THR A O 1
ATOM 1853 N N . GLY A 1 233 ? 12.323 17.958 -24.658 1.00 95.75 233 GLY A N 1
ATOM 1854 C CA . GLY A 1 233 ? 12.640 19.347 -24.334 1.00 95.75 233 GLY A CA 1
ATOM 1855 C C . GLY A 1 233 ? 12.602 19.669 -22.834 1.00 95.75 233 GLY A C 1
ATOM 1856 O O . GLY A 1 233 ? 12.861 20.816 -22.460 1.00 95.75 233 GLY A O 1
ATOM 1857 N N . GLU A 1 234 ? 12.306 18.695 -21.967 1.00 94.38 234 GLU A N 1
ATOM 1858 C CA . GLU A 1 234 ? 12.370 18.879 -20.518 1.00 94.38 234 GLU A CA 1
ATOM 1859 C C . GLU A 1 234 ? 13.817 18.955 -20.027 1.00 94.38 234 GLU A C 1
ATOM 1861 O O . GLU A 1 234 ? 14.668 18.114 -20.323 1.00 94.38 234 GLU A O 1
ATOM 1866 N N . VAL A 1 235 ? 14.109 19.985 -19.235 1.00 91.50 235 VAL A N 1
ATOM 1867 C CA . VAL A 1 235 ? 15.458 20.225 -18.721 1.00 91.50 235 VAL A CA 1
ATOM 1868 C C . VAL A 1 235 ? 15.826 19.138 -17.708 1.00 91.50 235 VAL A C 1
ATOM 1870 O O . VAL A 1 235 ? 15.087 18.894 -16.760 1.00 91.50 235 VAL A O 1
ATOM 1873 N N . ASN A 1 236 ? 17.009 18.540 -17.879 1.00 93.38 236 ASN A N 1
ATOM 1874 C CA . ASN A 1 236 ? 17.562 17.453 -17.055 1.00 93.38 236 ASN A CA 1
ATOM 1875 C C . ASN A 1 236 ? 16.828 16.103 -17.148 1.00 93.38 236 ASN A C 1
ATOM 1877 O O . ASN A 1 236 ? 17.244 15.161 -16.471 1.00 93.38 236 ASN A O 1
ATOM 1881 N N . ALA A 1 237 ? 15.785 15.977 -17.974 1.00 96.44 237 ALA A N 1
ATOM 1882 C CA . ALA A 1 237 ? 15.181 14.681 -18.252 1.00 96.44 237 ALA A CA 1
ATOM 1883 C C . ALA A 1 237 ? 16.175 13.768 -19.005 1.00 96.44 237 ALA A C 1
ATOM 1885 O O . ALA A 1 237 ? 17.020 14.264 -19.761 1.00 96.44 237 ALA A O 1
ATOM 1886 N N . PRO A 1 238 ? 16.118 12.440 -18.795 1.00 97.31 238 PRO A N 1
ATOM 1887 C CA . PRO A 1 238 ? 16.953 11.499 -19.535 1.00 97.31 238 PRO A CA 1
ATOM 1888 C C . PRO A 1 238 ? 16.658 11.565 -21.040 1.00 97.31 238 PRO A C 1
ATOM 1890 O O . PRO A 1 238 ? 15.510 11.707 -21.452 1.00 97.31 238 PRO A O 1
ATOM 1893 N N . VAL A 1 239 ? 17.702 11.423 -21.861 1.00 97.94 239 VAL A N 1
ATOM 1894 C CA . VAL A 1 239 ? 17.600 11.345 -23.326 1.00 97.94 239 VAL A CA 1
ATOM 1895 C C . VAL A 1 239 ? 18.500 10.222 -23.830 1.00 97.94 239 VAL A C 1
ATOM 1897 O O . VAL A 1 239 ? 19.665 10.117 -23.442 1.00 97.94 239 VAL A O 1
ATOM 1900 N N . GLY A 1 240 ? 17.978 9.405 -24.743 1.00 98.38 240 GLY A N 1
ATOM 1901 C CA . GLY A 1 240 ? 18.668 8.238 -25.280 1.00 98.38 240 GLY A CA 1
ATOM 1902 C C . GLY A 1 240 ? 18.462 6.988 -24.428 1.00 98.38 240 GLY A C 1
ATOM 1903 O O . GLY A 1 240 ? 17.471 6.858 -23.715 1.00 98.38 240 GLY A O 1
ATOM 1904 N N . THR A 1 241 ? 19.378 6.026 -24.548 1.00 98.38 241 THR A N 1
ATOM 1905 C CA . THR A 1 241 ? 19.282 4.767 -23.800 1.00 98.38 241 THR A CA 1
ATOM 1906 C C . THR A 1 241 ? 19.639 4.983 -22.333 1.00 98.38 241 THR A C 1
ATOM 1908 O O . THR A 1 241 ? 20.772 5.346 -22.018 1.00 98.38 241 THR A O 1
ATOM 1911 N N . THR A 1 242 ? 18.702 4.670 -21.445 1.00 98.31 242 THR A N 1
ATOM 1912 C CA . THR A 1 242 ? 18.843 4.788 -19.993 1.00 98.31 242 THR A CA 1
ATOM 1913 C C . THR A 1 242 ? 18.420 3.484 -19.328 1.00 98.31 242 THR A C 1
ATOM 1915 O O . THR A 1 242 ? 17.380 2.908 -19.656 1.00 98.31 242 THR A O 1
ATOM 1918 N N . ARG A 1 243 ? 19.232 3.010 -18.381 1.00 97.88 243 ARG A N 1
ATOM 1919 C CA . ARG A 1 243 ? 18.921 1.833 -17.566 1.00 97.88 243 ARG A CA 1
ATOM 1920 C C . ARG A 1 243 ? 18.002 2.248 -16.421 1.00 97.88 243 ARG A C 1
ATOM 1922 O O . ARG A 1 243 ? 18.379 3.101 -15.623 1.00 97.88 243 ARG A O 1
ATOM 1929 N N . VAL A 1 244 ? 16.823 1.644 -16.342 1.00 98.44 244 VAL A N 1
ATOM 1930 C CA . VAL A 1 244 ? 15.801 1.939 -15.331 1.00 98.44 244 VAL A CA 1
ATOM 1931 C C . VAL A 1 244 ? 15.708 0.781 -14.348 1.00 98.44 244 VAL A C 1
ATOM 1933 O O . VAL A 1 244 ? 15.572 -0.363 -14.778 1.00 98.44 244 VAL A O 1
ATOM 1936 N N . ARG A 1 245 ? 15.777 1.087 -13.049 1.00 97.00 245 ARG A N 1
ATOM 1937 C CA . ARG A 1 245 ? 15.478 0.182 -11.937 1.00 97.00 245 ARG A CA 1
ATOM 1938 C C . ARG A 1 245 ? 14.056 0.449 -11.458 1.00 97.00 245 ARG A C 1
ATOM 1940 O O . ARG A 1 245 ? 13.689 1.584 -11.153 1.00 97.00 245 ARG A O 1
ATOM 1947 N N . TYR A 1 246 ? 13.264 -0.609 -11.402 1.00 97.06 246 TYR A N 1
ATOM 1948 C CA . TYR A 1 246 ? 11.857 -0.534 -11.065 1.00 97.06 246 TYR A CA 1
ATOM 1949 C C . TYR A 1 246 ? 11.737 -0.258 -9.567 1.00 97.06 246 TYR A C 1
ATOM 1951 O O . TYR A 1 246 ? 12.301 -0.968 -8.732 1.00 97.06 246 TYR A O 1
ATOM 1959 N N . GLN A 1 247 ? 11.026 0.812 -9.228 1.00 96.19 247 GLN A N 1
ATOM 1960 C CA . GLN A 1 247 ? 10.845 1.250 -7.854 1.00 96.19 247 GLN A CA 1
ATOM 1961 C C . GLN A 1 247 ? 10.096 0.195 -7.019 1.00 96.19 247 GLN A C 1
ATOM 1963 O O . GLN A 1 247 ? 9.095 -0.377 -7.454 1.00 96.19 247 GLN A O 1
ATOM 1968 N N . ASN A 1 248 ? 10.582 -0.040 -5.799 1.00 95.38 248 ASN A N 1
ATOM 1969 C CA . ASN A 1 248 ? 9.946 -0.867 -4.765 1.00 95.38 248 ASN A CA 1
ATOM 1970 C C . ASN A 1 248 ? 9.695 -2.345 -5.117 1.00 95.38 248 ASN A C 1
ATOM 1972 O O . ASN A 1 248 ? 8.942 -3.029 -4.421 1.00 95.38 248 ASN A O 1
ATOM 1976 N N . VAL A 1 249 ? 10.381 -2.856 -6.137 1.00 95.31 249 VAL A N 1
ATOM 1977 C CA . VAL A 1 249 ? 10.451 -4.285 -6.454 1.00 95.31 249 VAL A CA 1
ATOM 1978 C C . VAL A 1 249 ? 11.905 -4.729 -6.520 1.00 95.31 249 VAL A C 1
ATOM 1980 O O . VAL A 1 249 ? 12.792 -3.954 -6.884 1.00 95.31 249 VAL A O 1
ATOM 1983 N N . ASP A 1 250 ? 12.147 -5.971 -6.123 1.00 93.94 250 ASP A N 1
ATOM 1984 C CA . ASP A 1 250 ? 13.442 -6.642 -6.214 1.00 93.94 250 ASP A CA 1
ATOM 1985 C C . ASP A 1 250 ? 13.195 -8.094 -6.601 1.00 93.94 250 ASP A C 1
ATOM 1987 O O . ASP A 1 250 ? 12.788 -8.932 -5.789 1.00 93.94 250 ASP A O 1
ATOM 1991 N N . THR A 1 251 ? 13.267 -8.347 -7.899 1.00 94.06 251 THR A N 1
ATOM 1992 C CA . THR A 1 251 ? 13.123 -9.688 -8.456 1.00 94.06 251 THR A CA 1
ATOM 1993 C C . THR A 1 251 ? 14.421 -10.453 -8.264 1.00 94.06 251 THR A C 1
ATOM 1995 O O . THR A 1 251 ? 15.499 -9.872 -8.182 1.00 94.06 251 THR A O 1
ATOM 1998 N N . ARG A 1 252 ? 14.326 -11.780 -8.173 1.00 92.19 252 ARG A N 1
ATOM 1999 C CA . ARG A 1 252 ? 15.515 -12.607 -7.967 1.00 92.19 252 ARG A CA 1
ATOM 2000 C C . ARG A 1 252 ? 16.462 -12.496 -9.173 1.00 92.19 252 ARG A C 1
ATOM 2002 O O . ARG A 1 252 ? 16.021 -12.390 -10.318 1.00 92.19 252 ARG A O 1
ATOM 2009 N N . GLU A 1 253 ? 17.764 -12.536 -8.910 1.00 89.88 253 GLU A N 1
ATOM 2010 C CA . GLU A 1 253 ? 18.806 -12.249 -9.903 1.00 89.88 253 GLU A CA 1
ATOM 2011 C C . GLU A 1 253 ? 18.835 -13.259 -11.068 1.00 89.88 253 GLU A C 1
ATOM 2013 O O . GLU A 1 253 ? 18.567 -14.449 -10.889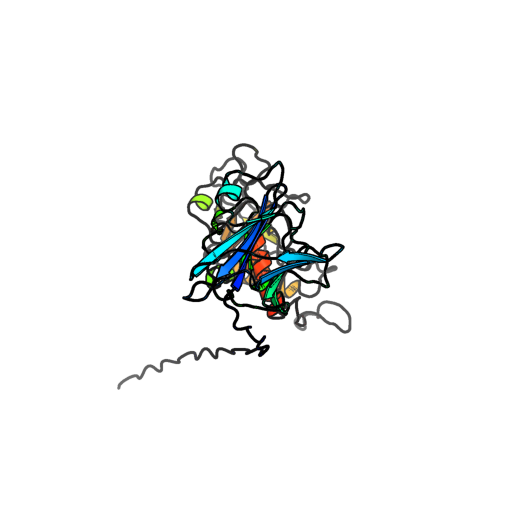 1.00 89.88 253 GLU A O 1
ATOM 2018 N N . THR A 1 254 ? 19.215 -12.803 -12.272 1.00 85.75 254 THR A N 1
ATOM 2019 C CA . THR A 1 254 ? 19.303 -13.646 -13.497 1.00 85.75 254 THR A CA 1
ATOM 2020 C C . THR A 1 254 ? 20.665 -13.631 -14.188 1.00 85.75 254 THR A C 1
ATOM 2022 O O . THR A 1 254 ? 20.806 -14.049 -15.340 1.00 85.75 254 THR A O 1
ATOM 2025 N N . MET A 1 255 ? 21.698 -13.133 -13.511 1.00 80.25 255 MET A N 1
ATOM 2026 C CA . MET A 1 255 ? 23.060 -13.168 -14.042 1.00 80.25 255 MET A CA 1
ATOM 2027 C C . MET A 1 255 ? 23.567 -14.618 -14.106 1.00 80.25 255 MET A C 1
ATOM 2029 O O . MET A 1 255 ? 23.287 -15.401 -13.204 1.00 80.25 255 MET A O 1
ATOM 2033 N N . ALA A 1 256 ? 24.321 -14.982 -15.150 1.00 70.00 256 ALA A N 1
ATOM 2034 C CA . ALA A 1 256 ? 24.675 -16.379 -15.456 1.00 70.00 256 ALA A CA 1
ATOM 2035 C C . ALA A 1 256 ? 25.270 -17.164 -14.266 1.00 70.00 256 ALA A C 1
ATOM 2037 O O . ALA A 1 256 ? 24.896 -18.310 -14.045 1.00 70.00 256 ALA A O 1
ATOM 2038 N N . ASP A 1 257 ? 26.121 -16.525 -13.457 1.00 74.06 257 ASP A N 1
ATOM 2039 C CA . ASP A 1 257 ? 26.768 -17.157 -12.294 1.00 74.06 257 ASP A CA 1
ATOM 2040 C C . ASP A 1 257 ? 26.031 -16.911 -10.960 1.00 74.06 257 ASP A C 1
ATOM 2042 O O . ASP A 1 257 ? 26.467 -17.380 -9.910 1.00 74.06 257 ASP A O 1
ATOM 2046 N N . LEU A 1 258 ? 24.934 -16.148 -10.977 1.00 83.56 258 LEU A N 1
ATOM 2047 C CA . LEU A 1 258 ? 24.171 -15.722 -9.795 1.00 83.56 258 LEU A CA 1
ATOM 2048 C C . LEU A 1 258 ? 22.660 -15.891 -9.991 1.00 83.56 258 LEU A C 1
ATOM 2050 O O . LEU A 1 258 ? 21.878 -15.241 -9.302 1.00 83.56 258 LEU A O 1
ATOM 2054 N N . THR A 1 259 ? 22.238 -16.727 -10.942 1.00 88.56 259 THR A N 1
ATOM 2055 C CA . THR A 1 259 ? 20.813 -16.921 -11.207 1.00 88.56 259 THR A CA 1
ATOM 2056 C C . THR A 1 259 ? 20.175 -17.562 -9.987 1.00 88.56 259 THR A C 1
ATOM 2058 O O . THR A 1 259 ? 20.653 -18.577 -9.481 1.00 88.56 259 THR A O 1
ATOM 2061 N N . GLN A 1 260 ? 19.105 -16.946 -9.513 1.00 91.75 260 GLN A N 1
ATOM 2062 C CA . GLN A 1 260 ? 18.356 -17.371 -8.346 1.00 91.75 260 GLN A CA 1
ATOM 2063 C C . GLN A 1 260 ? 17.018 -17.976 -8.776 1.00 91.75 260 GLN A C 1
ATOM 2065 O O . GLN A 1 260 ? 16.457 -17.606 -9.810 1.00 91.75 260 GLN A O 1
ATOM 2070 N N . GLU A 1 261 ? 16.497 -18.891 -7.958 1.00 93.75 261 GLU A N 1
ATOM 2071 C CA . GLU A 1 261 ? 15.151 -19.454 -8.107 1.00 93.75 261 GLU A CA 1
ATOM 2072 C C . GLU A 1 261 ? 14.134 -18.309 -8.294 1.00 93.75 261 GLU A C 1
ATOM 2074 O O . GLU A 1 261 ? 14.237 -17.270 -7.648 1.00 93.75 261 GLU A O 1
ATOM 2079 N N . TRP A 1 262 ? 13.171 -18.476 -9.189 1.00 95.94 262 TRP A N 1
ATOM 2080 C CA . TRP A 1 262 ? 12.180 -17.495 -9.639 1.00 95.94 262 TRP A CA 1
ATOM 2081 C C . TRP A 1 262 ? 12.718 -16.283 -10.418 1.00 95.94 262 TRP A C 1
ATOM 2083 O O . TRP A 1 262 ? 11.915 -15.516 -10.952 1.00 95.94 262 TRP A O 1
ATOM 2093 N N . GLY A 1 263 ? 14.035 -16.140 -10.597 1.00 95.00 263 GLY A N 1
ATOM 2094 C CA . GLY A 1 263 ? 14.617 -15.036 -11.367 1.00 95.00 263 GLY A CA 1
ATOM 2095 C C . GLY A 1 263 ? 14.287 -15.109 -12.860 1.00 95.00 263 GLY A C 1
ATOM 2096 O O . GLY A 1 263 ? 13.806 -14.138 -13.448 1.00 95.00 263 GLY A O 1
ATOM 2097 N N . VAL A 1 264 ? 14.500 -16.269 -13.493 1.00 94.31 264 VAL A N 1
ATOM 2098 C CA . VAL A 1 264 ? 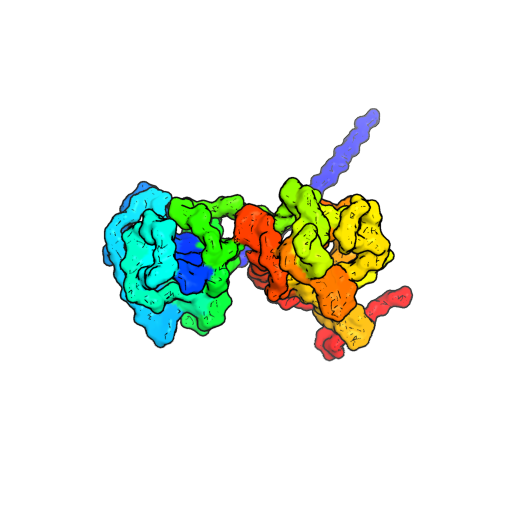14.217 -16.458 -14.930 1.00 94.31 264 VAL A CA 1
ATOM 2099 C C . VAL A 1 264 ? 12.723 -16.274 -15.248 1.00 94.31 264 VAL A C 1
ATOM 2101 O O . VAL A 1 264 ? 12.417 -15.522 -16.178 1.00 94.31 264 VAL A O 1
ATOM 2104 N N . PRO A 1 265 ? 11.775 -16.862 -14.489 1.00 96.88 265 PRO A N 1
ATOM 2105 C CA . PRO A 1 265 ? 10.353 -16.588 -14.667 1.00 96.88 265 PRO A CA 1
ATOM 2106 C C . PRO A 1 265 ? 9.987 -15.105 -14.526 1.00 96.88 265 PRO A C 1
ATOM 2108 O O . PRO A 1 265 ? 9.248 -14.600 -15.368 1.00 96.88 265 PRO A O 1
ATOM 2111 N N . ALA A 1 266 ? 10.527 -14.399 -13.524 1.00 97.56 266 ALA A N 1
ATOM 2112 C CA . ALA A 1 266 ? 10.261 -12.972 -13.323 1.00 97.56 266 ALA A CA 1
ATOM 2113 C C . ALA A 1 266 ? 10.757 -12.126 -14.507 1.00 97.56 266 ALA A C 1
ATOM 2115 O O . ALA A 1 266 ? 10.020 -11.302 -15.046 1.00 97.56 266 ALA A O 1
ATOM 2116 N N . LYS A 1 267 ? 11.980 -12.392 -14.982 1.00 96.19 267 LYS A N 1
ATOM 2117 C CA . LYS A 1 267 ? 12.536 -11.776 -16.195 1.00 96.19 267 LYS A CA 1
ATOM 2118 C C . LYS A 1 267 ? 11.659 -12.025 -17.422 1.00 96.19 267 LYS A C 1
ATOM 2120 O O . LYS A 1 267 ? 11.406 -11.106 -18.197 1.00 96.19 267 LYS A O 1
ATOM 2125 N N . ASN A 1 268 ? 11.212 -13.263 -17.624 1.00 96.69 268 ASN A N 1
ATOM 2126 C CA . ASN A 1 268 ? 10.378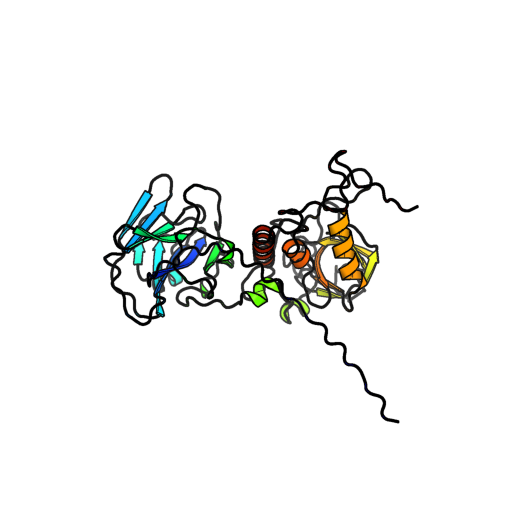 -13.617 -18.771 1.00 96.69 268 ASN A CA 1
ATOM 2127 C C . ASN A 1 268 ? 9.014 -12.925 -18.715 1.00 96.69 268 ASN A C 1
ATOM 2129 O O . ASN A 1 268 ? 8.541 -12.460 -19.749 1.00 96.69 268 ASN A O 1
ATOM 2133 N N . PHE A 1 269 ? 8.418 -12.818 -17.525 1.00 98.25 269 PHE A N 1
ATOM 2134 C CA . PHE A 1 269 ? 7.180 -12.076 -17.309 1.00 98.25 269 PHE A CA 1
ATOM 2135 C C . PHE A 1 269 ? 7.343 -10.605 -17.713 1.00 98.25 269 PHE A C 1
ATOM 2137 O O . PHE A 1 269 ? 6.679 -10.163 -18.647 1.00 98.25 269 PHE A O 1
ATOM 2144 N N . THR A 1 270 ? 8.295 -9.884 -17.111 1.00 98.44 270 THR A N 1
ATOM 2145 C CA . THR A 1 270 ? 8.574 -8.471 -17.429 1.00 98.44 270 THR A CA 1
ATOM 2146 C C . THR A 1 270 ? 8.837 -8.266 -18.917 1.00 98.44 270 THR A C 1
ATOM 2148 O O . THR A 1 270 ? 8.233 -7.402 -19.550 1.00 98.44 270 THR A O 1
ATOM 2151 N N . ASN A 1 271 ? 9.693 -9.094 -19.516 1.00 97.69 271 ASN A N 1
ATOM 2152 C CA . ASN A 1 271 ? 10.036 -8.956 -20.928 1.00 97.69 271 ASN A CA 1
ATOM 2153 C C . ASN A 1 271 ? 8.847 -9.242 -21.852 1.00 97.69 271 ASN A C 1
ATOM 2155 O O . ASN A 1 271 ? 8.719 -8.578 -22.875 1.00 97.69 271 ASN A O 1
ATOM 2159 N N . SER A 1 272 ? 7.980 -10.195 -21.504 1.00 98.19 272 SER A N 1
ATOM 2160 C CA . SER A 1 272 ? 6.767 -10.491 -22.269 1.00 98.19 272 SER A CA 1
ATOM 2161 C C . SER A 1 272 ? 5.765 -9.340 -22.201 1.00 98.19 272 SER A C 1
ATOM 2163 O O . SER A 1 272 ? 5.218 -8.956 -23.231 1.00 98.19 272 SER A O 1
ATOM 2165 N N . GLU A 1 273 ? 5.544 -8.761 -21.018 1.00 98.56 273 GLU A N 1
ATOM 2166 C CA . GLU A 1 273 ? 4.670 -7.591 -20.852 1.00 98.56 273 GLU A CA 1
ATOM 2167 C C . GLU A 1 273 ? 5.153 -6.428 -21.728 1.00 98.56 273 GLU A C 1
ATOM 2169 O O . GLU A 1 273 ? 4.393 -5.881 -22.520 1.00 98.56 273 GLU A O 1
ATOM 2174 N N . LEU A 1 274 ? 6.452 -6.124 -21.683 1.00 98.69 274 LEU A N 1
ATOM 2175 C CA . LEU A 1 274 ? 7.051 -5.056 -22.483 1.00 98.69 274 LEU A CA 1
ATOM 2176 C C . LEU A 1 274 ? 7.046 -5.337 -23.997 1.00 98.69 274 LEU A C 1
ATOM 2178 O O . LEU A 1 274 ? 6.914 -4.409 -24.789 1.00 98.69 274 LEU A O 1
ATOM 2182 N N . GLN A 1 275 ? 7.223 -6.592 -24.422 1.00 98.25 275 GLN A N 1
ATOM 2183 C CA . GLN A 1 275 ? 7.215 -6.972 -25.844 1.00 98.25 275 GLN A CA 1
ATOM 2184 C C . GLN A 1 275 ? 5.836 -6.841 -26.484 1.00 98.25 275 GLN A C 1
ATOM 2186 O O . GLN A 1 275 ? 5.744 -6.568 -27.680 1.00 98.25 275 GLN A O 1
ATOM 2191 N N . ASN A 1 276 ? 4.787 -7.076 -25.697 1.00 98.06 276 ASN A N 1
ATOM 2192 C CA . ASN A 1 276 ? 3.404 -7.034 -26.158 1.00 98.06 276 ASN A CA 1
ATOM 2193 C C . ASN A 1 276 ? 2.749 -5.659 -25.963 1.00 98.06 276 ASN A C 1
ATOM 2195 O O . ASN A 1 276 ? 1.608 -5.493 -26.383 1.00 98.06 276 ASN A O 1
ATOM 2199 N N . ALA A 1 277 ? 3.457 -4.711 -25.344 1.00 98.50 277 ALA A N 1
ATOM 2200 C CA . ALA A 1 277 ? 2.948 -3.389 -25.015 1.00 98.50 277 ALA A CA 1
ATOM 2201 C C . ALA A 1 277 ? 2.653 -2.546 -26.263 1.00 98.50 277 ALA A C 1
ATOM 2203 O O . ALA A 1 277 ? 3.508 -2.409 -27.146 1.00 98.50 277 ALA A O 1
ATOM 2204 N N . ASP A 1 278 ? 1.490 -1.895 -26.286 1.00 98.56 278 ASP A N 1
ATOM 2205 C CA . ASP A 1 278 ? 1.200 -0.827 -27.245 1.00 98.56 278 ASP A CA 1
ATOM 2206 C C . ASP A 1 278 ? 1.860 0.489 -26.796 1.00 98.56 278 ASP A C 1
ATOM 2208 O O . ASP A 1 278 ? 2.392 1.248 -27.614 1.00 98.56 278 ASP A O 1
ATOM 2212 N N . VAL A 1 279 ? 1.846 0.760 -25.486 1.00 98.69 279 VAL A N 1
ATOM 2213 C CA . VAL A 1 279 ? 2.428 1.955 -24.867 1.00 98.69 279 VAL A CA 1
ATOM 2214 C C . VAL A 1 279 ? 3.230 1.575 -23.628 1.00 98.69 279 VAL A C 1
ATOM 2216 O O . VAL A 1 279 ? 2.728 0.927 -22.712 1.00 98.69 279 VAL A O 1
ATOM 2219 N N . ILE A 1 280 ? 4.473 2.059 -23.568 1.00 98.94 280 ILE A N 1
ATOM 2220 C CA . ILE A 1 280 ? 5.325 1.959 -22.383 1.00 98.94 280 ILE A CA 1
ATOM 2221 C C . ILE A 1 280 ? 5.646 3.361 -21.894 1.00 98.94 280 ILE A C 1
ATOM 2223 O O . ILE A 1 280 ? 6.080 4.227 -22.659 1.00 98.94 280 ILE A O 1
ATOM 2227 N N . GLN A 1 281 ? 5.464 3.576 -20.603 1.00 98.88 281 GLN A N 1
ATOM 2228 C CA . GLN A 1 281 ? 5.722 4.839 -19.939 1.00 98.88 281 GLN A CA 1
ATOM 2229 C C . GLN A 1 281 ? 6.578 4.610 -18.697 1.00 98.88 281 GLN A C 1
ATOM 2231 O O . GLN A 1 281 ? 6.419 3.627 -17.978 1.00 98.88 281 GLN A O 1
ATOM 2236 N N . VAL A 1 282 ? 7.494 5.535 -18.432 1.00 98.88 282 VAL A N 1
ATOM 2237 C CA . VAL A 1 282 ? 8.247 5.584 -17.178 1.00 98.88 282 VAL A CA 1
ATOM 2238 C C . VAL A 1 282 ? 7.832 6.847 -16.451 1.00 98.88 282 VAL A C 1
ATOM 2240 O O . VAL A 1 282 ? 7.818 7.923 -17.044 1.00 98.88 282 VAL A O 1
ATOM 2243 N N . GLN A 1 283 ? 7.504 6.714 -15.172 1.00 98.69 283 GLN A N 1
ATOM 2244 C CA . GLN A 1 283 ? 7.227 7.821 -14.269 1.00 98.69 283 GLN A CA 1
ATOM 2245 C C . GLN A 1 283 ? 8.349 7.917 -13.236 1.00 98.69 283 GLN A C 1
ATOM 2247 O O . GLN A 1 283 ? 8.730 6.909 -12.634 1.00 98.69 283 GLN A O 1
ATOM 2252 N N . SER A 1 284 ? 8.883 9.117 -13.016 1.00 98.00 284 SER A N 1
ATOM 2253 C CA . SER A 1 284 ? 9.890 9.328 -11.972 1.00 98.00 284 SER A CA 1
ATOM 2254 C C . SER A 1 284 ? 9.263 9.305 -10.576 1.00 98.00 284 SER A C 1
ATOM 2256 O O . SER A 1 284 ? 8.075 9.572 -10.392 1.00 98.00 284 SER A O 1
ATOM 2258 N N . VAL A 1 285 ? 10.057 8.992 -9.555 1.00 96.31 285 VAL A N 1
ATOM 2259 C CA . VAL A 1 285 ? 9.567 8.991 -8.171 1.00 96.31 285 VAL A CA 1
ATOM 2260 C C . VAL A 1 285 ? 9.379 10.434 -7.700 1.00 96.31 285 VAL A C 1
ATOM 2262 O O . VAL A 1 285 ? 10.352 11.174 -7.574 1.00 96.31 285 VAL A O 1
ATOM 2265 N N . LEU A 1 286 ? 8.135 10.844 -7.428 1.00 96.00 286 LEU A N 1
ATOM 2266 C CA . LEU A 1 286 ? 7.820 12.193 -6.945 1.00 96.00 286 LEU A CA 1
ATOM 2267 C C . LEU A 1 286 ? 8.625 12.527 -5.680 1.00 96.00 286 LEU A C 1
ATOM 2269 O O . LEU A 1 286 ? 8.466 11.867 -4.653 1.00 96.00 286 LEU A O 1
ATOM 2273 N N . ASN A 1 287 ? 9.477 13.553 -5.775 1.00 94.81 287 ASN A N 1
ATOM 2274 C CA . ASN A 1 287 ? 10.417 14.005 -4.743 1.00 94.81 287 ASN A CA 1
ATOM 2275 C C . ASN A 1 287 ? 11.412 12.941 -4.245 1.00 94.81 287 ASN A C 1
ATOM 2277 O O . ASN A 1 287 ? 12.132 13.200 -3.281 1.00 94.81 287 ASN A O 1
ATOM 2281 N N . GLY A 1 288 ? 11.470 11.776 -4.889 1.00 94.69 288 GLY A N 1
ATOM 2282 C CA . GLY A 1 288 ? 12.460 10.745 -4.607 1.00 94.69 288 GLY A CA 1
ATOM 2283 C C . GLY A 1 288 ? 13.726 10.955 -5.424 1.00 94.69 288 GLY A C 1
ATOM 2284 O O . GLY A 1 288 ? 13.728 11.705 -6.403 1.00 94.69 288 GLY A O 1
ATOM 2285 N N . SER A 1 289 ? 14.810 10.294 -5.031 1.00 95.44 289 SER A N 1
ATOM 2286 C CA . SER A 1 289 ? 16.065 10.314 -5.793 1.00 95.44 289 SER A CA 1
ATOM 2287 C C . SER A 1 289 ? 15.826 9.893 -7.248 1.00 95.44 289 SER A C 1
ATOM 2289 O O . SER A 1 289 ? 15.183 8.880 -7.510 1.00 95.44 289 SER A O 1
ATOM 2291 N N . LEU A 1 290 ? 16.333 10.669 -8.210 1.00 95.69 290 LEU A N 1
ATOM 2292 C CA . LEU A 1 290 ? 16.134 10.369 -9.632 1.00 95.69 290 LEU A CA 1
ATOM 2293 C C . LEU A 1 290 ? 16.961 9.151 -10.076 1.00 95.69 290 LEU A C 1
ATOM 2295 O O . LEU A 1 290 ? 16.494 8.335 -10.865 1.00 95.69 290 LEU A O 1
ATOM 2299 N N . TYR A 1 291 ? 18.173 9.018 -9.535 1.00 95.50 291 TYR A N 1
ATOM 2300 C CA . TYR A 1 291 ? 19.087 7.911 -9.800 1.00 95.50 291 TYR A CA 1
ATOM 2301 C C . TYR A 1 291 ? 19.506 7.241 -8.494 1.00 95.50 291 TYR A C 1
ATOM 2303 O O . TYR A 1 291 ? 19.626 7.901 -7.459 1.00 95.50 291 TYR A O 1
ATOM 2311 N N . GLU A 1 292 ? 19.761 5.937 -8.552 1.00 91.75 292 GLU A N 1
ATOM 2312 C CA . GLU A 1 292 ? 20.352 5.187 -7.443 1.00 91.75 292 GLU A CA 1
ATOM 2313 C C . GLU A 1 292 ? 21.890 5.123 -7.535 1.00 91.75 292 GLU A C 1
ATOM 2315 O O . GLU A 1 292 ? 22.510 5.708 -8.423 1.00 91.75 292 GLU A O 1
ATOM 2320 N N . THR A 1 293 ? 22.539 4.453 -6.584 1.00 88.12 293 THR A N 1
ATOM 2321 C CA . THR A 1 293 ? 24.001 4.482 -6.413 1.00 88.12 293 THR A CA 1
ATOM 2322 C C . THR A 1 293 ? 24.796 3.817 -7.543 1.00 88.12 293 THR A C 1
ATOM 2324 O O . THR A 1 293 ? 25.974 4.138 -7.704 1.00 88.12 293 THR A O 1
ATOM 2327 N N . PHE A 1 294 ? 24.182 2.939 -8.341 1.00 88.56 294 PHE A N 1
ATOM 2328 C CA . PHE A 1 294 ? 24.746 2.378 -9.576 1.00 88.56 294 PHE A CA 1
ATOM 2329 C C . PHE A 1 294 ? 24.319 3.137 -10.846 1.00 88.56 294 PHE A C 1
ATOM 2331 O O . PHE A 1 294 ? 24.444 2.596 -11.948 1.00 88.56 294 PHE A O 1
ATOM 2338 N N . ASP A 1 295 ? 23.859 4.386 -10.704 1.00 92.19 295 ASP A N 1
ATOM 2339 C CA . ASP A 1 295 ? 23.520 5.302 -11.803 1.00 92.19 295 ASP A CA 1
ATOM 2340 C C . ASP A 1 295 ? 22.368 4.801 -12.697 1.00 92.19 295 ASP A C 1
ATOM 2342 O O . ASP A 1 295 ? 22.235 5.179 -13.862 1.00 92.19 295 ASP A O 1
ATOM 2346 N N . ARG A 1 296 ? 21.504 3.924 -12.163 1.00 96.06 296 ARG A N 1
ATOM 2347 C CA . ARG A 1 296 ? 20.230 3.574 -12.808 1.00 96.06 296 ARG A CA 1
ATOM 2348 C C . ARG A 1 296 ? 19.168 4.591 -12.422 1.00 96.06 296 ARG A C 1
ATOM 2350 O O . ARG A 1 296 ? 19.088 5.009 -11.270 1.00 96.06 296 ARG A O 1
ATOM 2357 N N . LEU A 1 297 ? 18.328 4.949 -13.384 1.00 97.88 297 LEU A N 1
ATOM 2358 C CA . LEU A 1 297 ? 17.154 5.780 -13.144 1.00 97.88 297 LEU A CA 1
ATOM 2359 C C . LEU A 1 297 ? 16.144 4.991 -12.297 1.00 97.88 297 LEU A C 1
ATOM 2361 O O . LEU A 1 297 ? 15.824 3.855 -12.647 1.00 97.88 297 LEU A O 1
ATOM 2365 N N . LEU A 1 298 ? 15.628 5.576 -11.219 1.00 97.06 298 LEU A N 1
ATOM 2366 C CA . LEU A 1 298 ? 14.534 4.992 -10.438 1.00 97.06 298 LEU A CA 1
ATOM 2367 C C . LEU A 1 298 ? 13.193 5.358 -11.078 1.00 97.06 298 LEU A C 1
ATOM 2369 O O . LEU A 1 298 ? 12.936 6.532 -11.356 1.00 97.06 298 LEU A O 1
ATOM 2373 N N . GLY A 1 299 ? 12.329 4.369 -11.317 1.00 97.12 299 GLY A N 1
ATOM 2374 C CA . GLY A 1 299 ? 11.061 4.630 -11.994 1.00 97.12 299 GLY A CA 1
ATOM 2375 C C . GLY A 1 299 ? 9.945 3.631 -11.719 1.00 97.12 299 GLY A C 1
ATOM 2376 O O . GLY A 1 299 ? 10.169 2.443 -11.469 1.00 97.12 299 GLY A O 1
ATOM 2377 N N . TRP A 1 300 ? 8.720 4.138 -11.812 1.00 98.50 300 TRP A N 1
ATOM 2378 C CA . TRP A 1 300 ? 7.503 3.347 -11.946 1.00 98.50 300 TRP A CA 1
ATOM 2379 C C . TRP A 1 300 ? 7.271 3.082 -13.432 1.00 98.50 300 TRP A C 1
ATOM 2381 O O . TRP A 1 300 ? 7.236 4.023 -14.229 1.00 98.50 300 TRP A O 1
ATOM 2391 N N . VAL A 1 301 ? 7.166 1.812 -13.818 1.00 98.75 301 VAL A N 1
ATOM 2392 C CA . VAL A 1 301 ? 7.033 1.415 -15.223 1.00 98.75 301 VAL A CA 1
ATOM 2393 C C . VAL A 1 301 ? 5.593 1.034 -15.505 1.00 98.75 301 VAL A C 1
ATOM 2395 O O . VAL A 1 301 ? 5.045 0.126 -14.886 1.00 98.75 301 VAL A O 1
ATOM 2398 N N . TRP A 1 302 ? 4.996 1.735 -16.456 1.00 98.88 302 TRP A N 1
ATOM 2399 C CA . TRP A 1 302 ? 3.612 1.584 -16.866 1.00 98.88 302 TRP A CA 1
ATOM 2400 C C . TRP A 1 302 ? 3.562 0.936 -18.245 1.00 98.88 302 TRP A C 1
ATOM 2402 O O . TRP A 1 302 ? 4.228 1.396 -19.175 1.00 98.88 302 TRP A O 1
ATOM 2412 N N . VAL A 1 303 ? 2.775 -0.127 -18.370 1.00 98.81 303 VAL A N 1
ATOM 2413 C CA . VAL A 1 303 ? 2.542 -0.855 -19.619 1.00 98.81 303 VAL A CA 1
ATOM 2414 C C . VAL A 1 303 ? 1.048 -0.843 -19.884 1.00 98.81 303 VAL A C 1
ATOM 2416 O O . VAL A 1 303 ? 0.278 -1.328 -19.061 1.00 98.81 303 VAL A O 1
ATOM 2419 N N . ASP A 1 304 ? 0.641 -0.221 -20.989 1.00 98.50 304 ASP A N 1
ATOM 2420 C CA . ASP A 1 304 ? -0.765 -0.093 -21.397 1.00 98.50 304 ASP A CA 1
ATOM 2421 C C . ASP A 1 304 ? -1.687 0.468 -20.293 1.00 98.50 304 ASP A C 1
ATOM 2423 O O . ASP A 1 304 ? -2.860 0.116 -20.177 1.00 98.50 304 ASP A O 1
ATOM 2427 N N . GLY A 1 305 ? -1.145 1.377 -19.473 1.00 98.00 305 GLY A N 1
ATOM 2428 C CA . GLY A 1 305 ? -1.848 2.021 -18.360 1.00 98.00 305 GLY A CA 1
ATOM 2429 C C . GLY A 1 305 ? -1.826 1.246 -17.037 1.00 98.00 305 GLY A C 1
ATOM 2430 O O . GLY A 1 305 ? -2.324 1.761 -16.038 1.00 98.00 305 GLY A O 1
ATOM 2431 N N . GLU A 1 306 ? -1.221 0.058 -16.989 1.00 98.62 306 GLU A N 1
ATOM 2432 C CA . GLU A 1 306 ? -1.069 -0.741 -15.770 1.00 98.62 306 GLU A CA 1
ATOM 2433 C C . GLU A 1 306 ? 0.352 -0.635 -15.200 1.00 98.62 306 GLU A C 1
ATOM 2435 O O . GLU A 1 306 ? 1.345 -0.688 -15.930 1.00 98.62 306 GLU A O 1
ATOM 2440 N N . LEU A 1 307 ? 0.473 -0.521 -13.874 1.00 98.75 307 LEU A N 1
ATOM 2441 C CA . LEU A 1 307 ? 1.772 -0.443 -13.205 1.00 98.75 307 LEU A CA 1
ATOM 2442 C C . LEU A 1 307 ? 2.452 -1.825 -13.164 1.00 98.75 307 LEU A C 1
ATOM 2444 O O . LEU A 1 307 ? 2.078 -2.696 -12.374 1.00 98.75 307 LEU A O 1
ATOM 2448 N N . LEU A 1 308 ? 3.505 -2.024 -13.957 1.00 98.75 308 LEU A N 1
ATOM 2449 C CA . LEU A 1 308 ? 4.227 -3.297 -14.056 1.00 98.75 308 LEU A CA 1
ATOM 2450 C C . LEU A 1 308 ? 4.917 -3.685 -12.736 1.00 98.75 308 LEU A C 1
ATOM 2452 O O . LEU A 1 308 ? 4.927 -4.861 -12.372 1.00 98.75 308 LEU A O 1
ATOM 2456 N N . ASN A 1 309 ? 5.404 -2.705 -11.964 1.00 98.44 309 ASN A N 1
ATOM 2457 C CA . ASN A 1 309 ? 5.930 -2.922 -10.610 1.00 98.44 309 ASN A CA 1
ATOM 2458 C C . ASN A 1 309 ? 4.891 -3.621 -9.712 1.00 98.44 309 ASN A C 1
ATOM 2460 O O . ASN A 1 309 ? 5.204 -4.572 -9.002 1.00 98.44 309 ASN A O 1
ATOM 2464 N N . PHE A 1 310 ? 3.635 -3.172 -9.771 1.00 98.62 310 PHE A N 1
ATOM 2465 C CA . PHE A 1 310 ? 2.536 -3.763 -9.013 1.00 98.62 310 PHE A CA 1
ATOM 2466 C C . PHE A 1 310 ? 2.210 -5.176 -9.510 1.00 98.62 310 PHE A C 1
ATOM 2468 O O . PHE A 1 310 ? 2.060 -6.085 -8.693 1.00 98.62 310 PHE A O 1
ATOM 2475 N N . LYS A 1 311 ? 2.164 -5.391 -10.833 1.00 98.62 311 LYS A N 1
ATOM 2476 C CA . LYS A 1 311 ? 1.894 -6.714 -11.424 1.00 98.62 311 LYS A CA 1
ATOM 2477 C C . LYS A 1 311 ? 2.928 -7.754 -10.994 1.00 98.62 311 LYS A C 1
ATOM 2479 O O . LYS A 1 311 ? 2.542 -8.854 -10.614 1.00 98.62 311 LYS A O 1
ATOM 2484 N N . LEU A 1 312 ? 4.213 -7.395 -10.969 1.00 98.62 312 LEU A N 1
ATOM 2485 C CA . LEU A 1 312 ? 5.288 -8.276 -10.494 1.00 98.62 312 LEU A CA 1
ATOM 2486 C C . LEU A 1 312 ? 5.056 -8.776 -9.062 1.00 98.62 312 LEU A C 1
ATOM 2488 O O . LEU A 1 312 ? 5.220 -9.966 -8.793 1.00 98.62 312 LEU A O 1
ATOM 2492 N N . VAL A 1 313 ? 4.646 -7.886 -8.155 1.00 98.56 313 VAL A N 1
ATOM 2493 C CA . VAL A 1 313 ? 4.365 -8.248 -6.757 1.00 98.56 313 VAL A CA 1
ATOM 2494 C C . VAL A 1 313 ? 3.070 -9.050 -6.646 1.00 98.56 313 VAL A C 1
ATOM 2496 O O . VAL A 1 313 ? 3.044 -10.089 -5.991 1.00 98.56 313 VAL A O 1
ATOM 2499 N N . LYS A 1 314 ? 2.004 -8.619 -7.330 1.00 98.56 314 LYS A N 1
ATOM 2500 C CA . LYS A 1 314 ? 0.695 -9.289 -7.300 1.00 98.56 314 LYS A CA 1
ATOM 2501 C C . LYS A 1 314 ? 0.767 -10.717 -7.834 1.00 98.56 314 LYS A C 1
ATOM 2503 O O . LYS A 1 314 ? 0.112 -11.606 -7.297 1.00 98.56 314 LYS A O 1
ATOM 2508 N N . GLU A 1 315 ? 1.567 -10.936 -8.874 1.00 98.31 315 GLU A N 1
ATOM 2509 C CA . GLU A 1 315 ? 1.806 -12.260 -9.439 1.00 98.31 315 GLU A CA 1
ATOM 2510 C C . GLU A 1 315 ? 2.768 -13.108 -8.598 1.00 98.31 315 GLU A C 1
ATOM 2512 O O . GLU A 1 315 ? 2.895 -14.295 -8.878 1.00 98.31 315 GLU A O 1
ATOM 2517 N N . GLY A 1 316 ? 3.402 -12.555 -7.559 1.00 98.25 316 GLY A N 1
ATOM 2518 C CA . GLY A 1 316 ? 4.292 -13.283 -6.650 1.00 98.25 316 GLY A CA 1
ATOM 2519 C C . GLY A 1 316 ? 5.730 -13.446 -7.154 1.00 98.25 316 GLY A C 1
ATOM 2520 O O . GLY A 1 316 ? 6.439 -14.334 -6.689 1.00 98.25 316 GLY A O 1
ATOM 2521 N N . TYR A 1 317 ? 6.186 -12.627 -8.107 1.00 98.00 317 TYR A N 1
ATOM 2522 C CA . TYR A 1 317 ? 7.578 -12.657 -8.586 1.00 98.00 317 TYR A CA 1
ATOM 2523 C C . TYR A 1 317 ? 8.547 -11.871 -7.696 1.00 98.00 317 TYR A C 1
ATOM 2525 O O . TYR A 1 317 ? 9.762 -12.055 -7.788 1.00 98.00 317 TYR A O 1
ATOM 2533 N N . SER A 1 318 ? 8.030 -10.990 -6.841 1.00 96.88 318 SER A N 1
ATOM 2534 C CA . SER A 1 318 ? 8.827 -10.178 -5.927 1.00 96.88 318 SER A CA 1
ATOM 2535 C C . SER A 1 318 ? 8.046 -9.878 -4.651 1.00 96.88 318 SER A C 1
ATOM 2537 O O . SER A 1 318 ? 6.821 -9.770 -4.672 1.00 96.88 318 SER A O 1
ATOM 2539 N N . GLN A 1 319 ? 8.767 -9.726 -3.543 1.00 95.06 319 GLN A N 1
ATOM 2540 C CA . GLN A 1 319 ? 8.232 -9.099 -2.336 1.00 95.06 319 GLN A CA 1
ATOM 2541 C C . GLN A 1 319 ? 8.285 -7.578 -2.500 1.00 95.06 319 GLN A C 1
ATOM 2543 O O . GLN A 1 319 ? 9.151 -7.057 -3.205 1.00 95.06 319 GLN A O 1
ATOM 2548 N N . VAL A 1 320 ? 7.404 -6.847 -1.817 1.00 94.25 320 VAL A N 1
ATOM 2549 C CA . VAL A 1 320 ? 7.509 -5.385 -1.812 1.00 94.25 320 VAL A CA 1
ATOM 2550 C C . VAL A 1 320 ? 8.795 -4.952 -1.104 1.00 94.25 320 VAL A C 1
ATOM 2552 O O . VAL A 1 320 ? 9.106 -5.410 -0.004 1.00 94.25 320 VAL A O 1
ATOM 2555 N N . GLN A 1 321 ? 9.535 -4.038 -1.725 1.00 92.19 321 GLN A N 1
ATOM 2556 C CA . GLN A 1 321 ? 10.613 -3.303 -1.071 1.00 92.19 321 GLN A CA 1
ATOM 2557 C C . GLN A 1 321 ? 10.087 -1.942 -0.630 1.00 92.19 321 GLN A C 1
ATOM 2559 O O . GLN A 1 321 ? 9.428 -1.245 -1.399 1.00 92.19 321 GLN A O 1
ATOM 2564 N N . PHE A 1 322 ? 10.378 -1.536 0.602 1.00 82.81 322 PHE A N 1
ATOM 2565 C CA . PHE A 1 322 ? 9.943 -0.241 1.121 1.00 82.81 322 PHE A CA 1
ATOM 2566 C C . PHE A 1 322 ? 10.999 0.831 0.823 1.00 82.81 322 PHE A C 1
ATOM 2568 O O . PHE A 1 322 ? 11.916 1.052 1.609 1.00 82.81 322 PHE A O 1
ATOM 2575 N N . GLY A 1 323 ? 10.873 1.468 -0.344 1.00 81.50 323 GLY A N 1
ATOM 2576 C CA . GLY A 1 323 ? 11.646 2.644 -0.758 1.00 81.50 323 GLY A CA 1
ATOM 2577 C C . GLY A 1 323 ? 10.844 3.951 -0.708 1.00 81.50 323 GLY A C 1
ATOM 2578 O O . GLY A 1 323 ? 9.650 3.950 -0.395 1.00 81.50 323 GLY A O 1
ATOM 2579 N N . GLU A 1 324 ? 11.509 5.063 -1.042 1.00 77.12 324 GLU A N 1
ATOM 2580 C CA . GLU A 1 324 ? 10.902 6.399 -1.141 1.00 77.12 324 GLU A CA 1
ATOM 2581 C C . GLU A 1 324 ? 9.654 6.379 -2.034 1.00 77.12 324 GLU A C 1
ATOM 2583 O O . GLU A 1 324 ? 9.672 5.852 -3.148 1.00 77.12 324 GLU A O 1
ATOM 2588 N N . SER A 1 325 ? 8.559 6.962 -1.546 1.00 83.00 325 SER A N 1
ATOM 2589 C CA . SER A 1 325 ? 7.340 7.127 -2.329 1.00 83.00 325 SER A CA 1
ATOM 2590 C C . SER A 1 325 ? 6.459 8.221 -1.754 1.00 83.00 325 SER A C 1
ATOM 2592 O O . SER A 1 325 ? 6.152 8.228 -0.564 1.00 83.00 325 SER A O 1
ATOM 2594 N N . GLN A 1 326 ? 5.993 9.096 -2.637 1.00 90.62 326 GLN A N 1
ATOM 2595 C CA . GLN A 1 326 ? 4.894 10.029 -2.380 1.00 90.62 326 GLN A CA 1
ATOM 2596 C C . GLN A 1 326 ? 3.786 9.912 -3.434 1.00 90.62 326 GLN A C 1
ATOM 2598 O O . GLN A 1 326 ? 2.773 10.598 -3.340 1.00 90.62 326 GLN A O 1
ATOM 2603 N N . ALA A 1 327 ? 3.971 9.045 -4.435 1.00 93.12 327 ALA A N 1
ATOM 2604 C CA . ALA A 1 327 ? 2.973 8.800 -5.463 1.00 93.12 327 ALA A CA 1
ATOM 2605 C C . ALA A 1 327 ? 1.767 8.082 -4.847 1.00 93.12 327 ALA A C 1
ATOM 2607 O O . ALA A 1 327 ? 1.918 7.085 -4.129 1.00 93.12 327 ALA A O 1
ATOM 2608 N N . MET A 1 328 ? 0.578 8.614 -5.116 1.00 94.44 328 MET A N 1
ATOM 2609 C CA . MET A 1 328 ? -0.682 8.137 -4.561 1.00 94.44 328 MET A CA 1
ATOM 2610 C C . MET A 1 328 ? -1.746 8.066 -5.642 1.00 94.44 328 MET A C 1
ATOM 2612 O O . MET A 1 328 ? -1.777 8.885 -6.555 1.00 94.44 328 MET A O 1
ATOM 2616 N N . TYR A 1 329 ? -2.670 7.130 -5.479 1.00 95.69 329 TYR A N 1
ATOM 2617 C CA . TYR A 1 329 ? -3.908 7.079 -6.239 1.00 95.69 329 TYR A CA 1
ATOM 2618 C C . TYR A 1 329 ? -5.062 6.868 -5.259 1.00 95.69 329 TYR A C 1
ATOM 2620 O O . TYR A 1 329 ? -5.016 5.964 -4.426 1.00 95.69 329 TYR A O 1
ATOM 2628 N N . LYS A 1 330 ? -6.072 7.747 -5.307 1.00 93.88 330 LYS A N 1
ATOM 2629 C CA . LYS A 1 330 ? -7.213 7.747 -4.367 1.00 93.88 330 LYS A CA 1
ATOM 2630 C C . LYS A 1 330 ? -6.802 7.714 -2.881 1.00 93.88 330 LYS A C 1
ATOM 2632 O O . LYS A 1 330 ? -7.402 7.012 -2.071 1.00 93.88 330 LYS A O 1
ATOM 2637 N N . GLY A 1 331 ? -5.753 8.462 -2.536 1.00 92.50 331 GLY A N 1
ATOM 2638 C CA . GLY A 1 331 ? -5.223 8.560 -1.170 1.00 92.50 331 GLY A CA 1
ATOM 2639 C C . GLY A 1 331 ? -4.375 7.368 -0.710 1.00 92.50 331 GLY A C 1
ATOM 2640 O O . GLY A 1 331 ? -3.795 7.432 0.367 1.00 92.50 331 GLY A O 1
ATOM 2641 N N . VAL A 1 332 ? -4.255 6.303 -1.509 1.00 95.19 332 VAL A N 1
ATOM 2642 C CA . VAL A 1 332 ? -3.409 5.141 -1.202 1.00 95.19 332 VAL A CA 1
ATOM 2643 C C . VAL A 1 332 ? -2.058 5.307 -1.898 1.00 95.19 332 VAL A C 1
ATOM 2645 O O . VAL A 1 332 ? -2.003 5.582 -3.100 1.00 95.19 332 VAL A O 1
ATOM 2648 N N . LEU A 1 333 ? -0.958 5.144 -1.158 1.00 95.19 333 LEU A N 1
ATOM 2649 C CA . LEU A 1 333 ? 0.394 5.180 -1.726 1.00 95.19 333 LEU A CA 1
ATOM 2650 C C . LEU A 1 333 ? 0.611 3.999 -2.667 1.00 95.19 333 LEU A C 1
ATOM 2652 O O . LEU A 1 333 ? 0.155 2.890 -2.393 1.00 95.19 333 LEU A O 1
ATOM 2656 N N . TYR A 1 334 ? 1.396 4.188 -3.728 1.00 96.69 334 TYR A N 1
ATOM 2657 C CA . TYR A 1 334 ? 1.768 3.081 -4.620 1.00 96.69 334 TYR A CA 1
ATOM 2658 C C . TYR A 1 334 ? 2.423 1.929 -3.847 1.00 96.69 334 TYR A C 1
ATOM 2660 O O . TYR A 1 334 ? 2.178 0.761 -4.129 1.00 96.69 334 TYR A O 1
ATOM 2668 N N . THR A 1 335 ? 3.193 2.241 -2.807 1.00 95.56 335 THR A N 1
ATOM 2669 C CA . THR A 1 335 ? 3.821 1.242 -1.932 1.00 95.56 335 THR A CA 1
ATOM 2670 C C . THR A 1 335 ? 2.814 0.448 -1.112 1.00 95.56 335 THR A C 1
ATOM 2672 O O . THR A 1 335 ? 3.011 -0.747 -0.912 1.00 95.56 335 THR A O 1
ATOM 2675 N N . ASP A 1 336 ? 1.715 1.076 -0.695 1.00 95.44 336 ASP A N 1
ATOM 2676 C CA . ASP A 1 336 ? 0.622 0.409 0.008 1.00 95.44 336 ASP A CA 1
ATOM 2677 C C . ASP A 1 336 ? -0.235 -0.432 -0.967 1.00 95.44 336 ASP A C 1
ATOM 2679 O O . ASP A 1 336 ? -0.688 -1.514 -0.592 1.00 95.44 336 ASP A O 1
ATOM 2683 N N . PHE A 1 337 ? -0.362 -0.036 -2.245 1.00 97.69 337 PHE A N 1
ATOM 2684 C CA . PHE A 1 337 ? -0.887 -0.920 -3.302 1.00 97.69 337 PHE A CA 1
ATOM 2685 C C . PHE A 1 337 ? -0.003 -2.156 -3.508 1.00 97.69 337 PHE A C 1
ATOM 2687 O O . PHE A 1 337 ? -0.519 -3.272 -3.554 1.00 97.69 337 PHE A O 1
ATOM 2694 N N . LEU A 1 338 ? 1.320 -1.983 -3.621 1.00 97.88 338 LEU A N 1
ATOM 2695 C CA . LEU A 1 338 ? 2.261 -3.104 -3.748 1.00 97.88 338 LEU A CA 1
ATOM 2696 C C . LEU A 1 338 ? 2.190 -4.022 -2.521 1.00 97.88 338 LEU A C 1
ATOM 2698 O O . LEU A 1 338 ? 2.178 -5.241 -2.664 1.00 97.88 338 LEU A O 1
ATOM 2702 N N . TYR A 1 339 ? 2.083 -3.452 -1.321 1.00 96.38 339 TYR A N 1
ATOM 2703 C CA . TYR A 1 339 ? 1.890 -4.226 -0.100 1.00 96.38 339 TYR A CA 1
ATOM 2704 C C . TYR A 1 339 ? 0.591 -5.045 -0.144 1.00 96.38 339 TYR A C 1
ATOM 2706 O O . TYR A 1 339 ? 0.595 -6.240 0.153 1.00 96.38 339 TYR A O 1
ATOM 2714 N N . HIS A 1 340 ? -0.512 -4.437 -0.594 1.00 97.19 340 HIS A N 1
ATOM 2715 C CA . HIS A 1 340 ? -1.777 -5.142 -0.780 1.00 97.19 340 HIS A CA 1
ATOM 2716 C C . HIS A 1 340 ? -1.670 -6.293 -1.797 1.00 97.19 340 HIS A C 1
ATOM 2718 O O . HIS A 1 340 ? -2.187 -7.389 -1.565 1.00 97.19 340 HIS A O 1
ATOM 2724 N N . ALA A 1 341 ? -0.959 -6.065 -2.903 1.00 98.31 341 ALA A N 1
ATOM 2725 C CA . ALA A 1 341 ? -0.640 -7.087 -3.894 1.00 98.31 341 ALA A CA 1
ATOM 2726 C C . ALA A 1 341 ? 0.199 -8.235 -3.314 1.00 98.31 341 ALA A C 1
ATOM 2728 O O . ALA A 1 341 ? -0.065 -9.395 -3.625 1.00 98.31 341 ALA A O 1
ATOM 2729 N N . GLU A 1 342 ? 1.161 -7.950 -2.435 1.00 98.12 342 GLU A N 1
ATOM 2730 C CA . GLU A 1 342 ? 1.963 -8.992 -1.789 1.00 98.12 342 GLU A CA 1
ATOM 2731 C C . GLU A 1 342 ? 1.101 -9.849 -0.848 1.00 98.12 342 GLU A C 1
ATOM 2733 O O . GLU A 1 342 ? 1.211 -11.077 -0.844 1.00 98.12 342 GLU A O 1
ATOM 2738 N N . LEU A 1 343 ? 0.197 -9.228 -0.078 1.00 97.44 343 LEU A N 1
ATOM 2739 C CA . LEU A 1 343 ? -0.769 -9.958 0.751 1.00 97.44 343 LEU A CA 1
ATOM 2740 C C . LEU A 1 343 ? -1.678 -10.850 -0.104 1.00 97.44 343 LEU A C 1
ATOM 2742 O O . LEU A 1 343 ? -1.930 -11.998 0.268 1.00 97.44 343 LEU A O 1
ATOM 2746 N N . TYR A 1 344 ? -2.130 -10.359 -1.263 1.00 98.12 344 TYR A N 1
ATOM 2747 C CA . TYR A 1 344 ? -2.878 -11.164 -2.230 1.00 98.12 344 TYR A CA 1
ATOM 2748 C C . TYR A 1 344 ? -2.062 -12.375 -2.706 1.00 98.12 344 TYR A C 1
ATOM 2750 O O . TYR A 1 344 ? -2.561 -13.503 -2.667 1.00 98.12 344 TYR A O 1
ATOM 2758 N N . ALA A 1 345 ? -0.811 -12.166 -3.122 1.00 98.44 345 ALA A N 1
ATOM 2759 C CA . ALA A 1 345 ? 0.056 -13.229 -3.620 1.00 98.44 345 ALA A CA 1
ATOM 2760 C C . ALA A 1 345 ? 0.333 -14.292 -2.543 1.00 98.44 345 ALA A C 1
ATOM 2762 O O . ALA A 1 345 ? 0.188 -15.487 -2.805 1.00 98.44 345 ALA A O 1
ATOM 2763 N N . LYS A 1 346 ? 0.622 -13.862 -1.306 1.00 97.75 346 LYS A N 1
ATOM 2764 C CA . LYS A 1 346 ? 0.785 -14.735 -0.130 1.00 97.75 346 LYS A CA 1
ATOM 2765 C C . LYS A 1 346 ? -0.469 -15.551 0.157 1.00 97.75 346 LYS A C 1
ATOM 2767 O O . LYS A 1 346 ? -0.384 -16.764 0.324 1.00 97.75 346 LYS A O 1
ATOM 2772 N N . ARG A 1 347 ? -1.641 -14.906 0.182 1.00 96.38 347 ARG A N 1
ATOM 2773 C CA . ARG A 1 347 ? -2.924 -15.571 0.462 1.00 96.38 347 ARG A CA 1
ATOM 2774 C C . ARG A 1 347 ? -3.256 -16.657 -0.561 1.00 96.38 347 ARG A C 1
ATOM 2776 O O . ARG A 1 347 ? -3.873 -17.656 -0.203 1.00 96.38 347 ARG A O 1
ATOM 2783 N N . ASN A 1 348 ? -2.846 -16.460 -1.811 1.00 97.56 348 ASN A N 1
ATOM 2784 C CA . ASN A 1 348 ? -3.085 -17.395 -2.909 1.00 97.56 348 ASN A CA 1
ATOM 2785 C C . ASN A 1 348 ? -1.907 -18.354 -3.168 1.00 97.56 348 ASN A C 1
ATOM 2787 O O . ASN A 1 348 ? -2.000 -19.174 -4.076 1.00 97.56 348 ASN A O 1
ATOM 2791 N N . GLY A 1 349 ? -0.825 -18.277 -2.382 1.00 97.88 349 GLY A N 1
ATOM 2792 C CA . GLY A 1 349 ? 0.344 -19.152 -2.516 1.00 97.88 349 GLY A CA 1
ATOM 2793 C C . GLY A 1 349 ? 1.083 -19.008 -3.848 1.00 97.88 349 GLY A C 1
ATOM 2794 O O . GLY A 1 349 ? 1.625 -19.988 -4.340 1.00 97.88 349 GLY A O 1
ATOM 2795 N N . LEU A 1 350 ? 1.080 -17.815 -4.449 1.00 98.19 350 LEU A N 1
ATOM 2796 C CA . LEU A 1 350 ? 1.601 -17.597 -5.800 1.00 98.19 350 LEU A CA 1
ATOM 2797 C C . LEU A 1 350 ? 3.135 -17.581 -5.827 1.00 98.19 350 LEU A C 1
ATOM 2799 O O . LEU A 1 350 ? 3.760 -16.846 -5.057 1.00 98.19 350 LEU A O 1
ATOM 2803 N N . LYS A 1 351 ? 3.735 -18.319 -6.769 1.00 97.44 351 LYS A N 1
ATOM 2804 C CA . LYS A 1 351 ? 5.167 -18.262 -7.120 1.00 97.44 351 LYS A CA 1
ATOM 2805 C C . LYS A 1 351 ? 6.063 -18.359 -5.875 1.00 97.44 351 LYS A C 1
ATOM 2807 O O . LYS A 1 351 ? 5.986 -19.357 -5.158 1.00 97.44 351 LYS A O 1
ATOM 2812 N N . ILE A 1 352 ? 6.845 -17.321 -5.543 1.00 96.94 352 ILE A N 1
ATOM 2813 C CA . ILE A 1 352 ? 7.774 -17.337 -4.393 1.00 96.94 352 ILE A CA 1
ATOM 2814 C C . ILE A 1 352 ? 7.075 -17.558 -3.040 1.00 96.94 352 ILE A C 1
ATOM 2816 O O . ILE A 1 352 ? 7.749 -17.784 -2.035 1.00 96.94 352 ILE A O 1
ATOM 2820 N N . HIS A 1 353 ? 5.744 -17.454 -2.990 1.00 96.88 353 HIS A N 1
ATOM 2821 C CA . HIS A 1 353 ? 4.944 -17.603 -1.781 1.00 96.88 353 HIS A CA 1
ATOM 2822 C C . HIS A 1 353 ? 4.333 -18.999 -1.589 1.00 96.88 353 HIS A C 1
ATOM 2824 O O . HIS A 1 353 ? 3.700 -19.221 -0.556 1.00 96.88 353 HIS A O 1
ATOM 2830 N N . GLY A 1 354 ? 4.501 -19.938 -2.526 1.00 96.38 354 GLY A N 1
ATOM 2831 C CA . GLY A 1 354 ? 3.932 -21.282 -2.352 1.00 96.38 354 GLY A CA 1
ATOM 2832 C C . GLY A 1 354 ? 4.087 -22.277 -3.503 1.00 96.38 354 GLY A C 1
ATOM 2833 O O . GLY A 1 354 ? 3.666 -23.422 -3.343 1.00 96.38 354 GLY A O 1
ATOM 2834 N N . GLU A 1 355 ? 4.685 -21.888 -4.628 1.00 97.38 355 GLU A N 1
ATOM 2835 C CA . GLU A 1 355 ? 4.898 -22.751 -5.794 1.00 97.38 355 GLU A CA 1
ATOM 2836 C C . GLU A 1 355 ? 6.382 -23.107 -5.978 1.00 97.38 355 GLU A C 1
ATOM 2838 O O . GLU A 1 355 ? 7.280 -22.411 -5.501 1.00 97.38 355 GLU A O 1
ATOM 2843 N N . GLU A 1 356 ? 6.636 -24.179 -6.729 1.00 96.56 356 GLU A N 1
ATOM 2844 C CA . GLU A 1 356 ? 7.978 -24.554 -7.179 1.00 96.56 356 GLU A CA 1
ATOM 2845 C C . GLU A 1 356 ? 8.310 -23.864 -8.511 1.00 96.56 356 GLU A C 1
ATOM 2847 O O . GLU A 1 356 ? 7.510 -23.882 -9.450 1.00 96.56 356 GLU A O 1
ATOM 2852 N N . ASP A 1 357 ? 9.504 -23.281 -8.611 1.00 96.19 357 ASP A N 1
ATOM 2853 C CA . ASP A 1 357 ? 10.005 -22.655 -9.831 1.00 96.19 357 ASP A CA 1
ATOM 2854 C C . ASP A 1 357 ? 10.192 -23.716 -10.933 1.00 96.19 357 ASP A C 1
ATOM 2856 O O . ASP A 1 357 ? 11.038 -24.614 -10.809 1.00 96.19 357 ASP A O 1
ATOM 2860 N N . PRO A 1 358 ? 9.471 -23.610 -12.066 1.00 94.81 358 PRO A N 1
ATOM 2861 C CA . PRO A 1 358 ? 9.580 -24.578 -13.151 1.00 94.81 358 PRO A CA 1
ATOM 2862 C C . PRO A 1 358 ? 10.954 -24.576 -13.835 1.00 94.81 358 PRO A C 1
ATOM 2864 O O . PRO A 1 358 ? 11.270 -25.536 -14.542 1.00 94.81 358 PRO A O 1
ATOM 2867 N N . THR A 1 359 ? 11.772 -23.545 -13.632 1.00 93.88 359 THR A N 1
ATOM 2868 C CA . THR A 1 359 ? 13.114 -23.377 -14.206 1.00 93.88 359 THR A CA 1
ATOM 2869 C C . THR A 1 359 ? 14.244 -23.748 -13.243 1.00 93.88 359 THR A C 1
ATOM 2871 O O . THR A 1 359 ? 15.409 -23.685 -13.634 1.00 93.88 359 THR A O 1
ATOM 2874 N N . TRP A 1 360 ? 13.934 -24.194 -12.020 1.00 95.19 360 TRP A N 1
ATOM 2875 C CA . TRP A 1 360 ? 14.933 -24.529 -11.001 1.00 95.19 360 TRP A CA 1
ATOM 2876 C C . TRP A 1 360 ? 15.103 -26.040 -10.799 1.00 95.19 360 TRP A C 1
ATOM 2878 O O . TRP A 1 360 ? 14.133 -26.795 -10.707 1.00 95.19 360 TRP A O 1
ATOM 2888 N N . ASP A 1 361 ? 16.349 -26.502 -10.733 1.00 94.00 361 ASP A N 1
ATOM 2889 C CA . ASP A 1 361 ? 16.722 -27.855 -10.323 1.00 94.00 361 ASP A CA 1
ATOM 2890 C C . ASP A 1 361 ? 16.959 -27.868 -8.806 1.00 94.00 361 ASP A C 1
ATOM 2892 O O . ASP A 1 361 ? 18.016 -27.465 -8.314 1.00 94.00 361 ASP A O 1
ATOM 2896 N N . TYR A 1 362 ? 15.960 -28.342 -8.059 1.00 94.00 362 TYR A N 1
ATOM 2897 C CA . TYR A 1 362 ? 16.006 -28.425 -6.597 1.00 94.00 362 TYR A CA 1
ATOM 2898 C C . TYR A 1 362 ? 16.948 -29.509 -6.061 1.00 94.00 362 TYR A C 1
ATOM 2900 O O . TYR A 1 362 ? 17.365 -29.418 -4.908 1.00 94.00 362 TYR A O 1
ATOM 2908 N N . GLU A 1 363 ? 17.310 -30.518 -6.861 1.00 94.94 363 GLU A N 1
ATOM 2909 C CA . GLU A 1 363 ? 18.253 -31.558 -6.429 1.00 94.94 363 GLU A CA 1
ATOM 2910 C C . GLU A 1 363 ? 19.677 -30.997 -6.361 1.00 94.94 363 GLU A C 1
ATOM 2912 O O . GLU A 1 363 ? 20.419 -31.266 -5.414 1.00 94.94 363 GLU A O 1
ATOM 2917 N N . HIS A 1 364 ? 20.038 -30.162 -7.337 1.00 92.12 364 HIS A N 1
ATOM 2918 C CA . HIS A 1 364 ? 21.379 -29.588 -7.457 1.00 92.12 364 HIS A CA 1
ATOM 2919 C C . HIS A 1 364 ? 21.459 -28.107 -7.059 1.00 92.12 364 HIS A C 1
ATOM 2921 O O . HIS A 1 364 ? 22.548 -27.533 -7.082 1.00 92.12 364 HIS A O 1
ATOM 2927 N N . ASN A 1 365 ? 20.330 -27.500 -6.681 1.00 90.31 365 ASN A N 1
ATOM 2928 C CA . ASN A 1 365 ? 20.185 -26.092 -6.312 1.00 90.31 365 ASN A CA 1
ATOM 2929 C C . ASN A 1 365 ? 20.794 -25.128 -7.349 1.00 90.31 365 ASN A C 1
ATOM 2931 O O . ASN A 1 365 ? 21.668 -24.316 -7.030 1.00 90.31 365 ASN A O 1
ATOM 2935 N N . ARG A 1 366 ? 20.357 -25.263 -8.603 1.00 90.00 366 ARG A N 1
ATOM 2936 C CA . ARG A 1 366 ? 20.830 -24.478 -9.755 1.00 90.00 366 ARG A CA 1
ATOM 2937 C C . ARG A 1 366 ? 19.708 -24.286 -10.783 1.00 90.00 366 ARG A C 1
ATOM 2939 O O . ARG A 1 366 ? 18.746 -25.053 -10.752 1.00 90.00 366 ARG A O 1
ATOM 2946 N N . PRO A 1 367 ? 19.815 -23.334 -11.726 1.00 89.12 367 PRO A N 1
ATOM 2947 C CA . PRO A 1 367 ? 18.907 -23.290 -12.870 1.00 89.12 367 PRO A CA 1
ATOM 2948 C C . PRO A 1 367 ? 18.961 -24.605 -13.651 1.00 89.12 367 PRO A C 1
ATOM 2950 O O . PRO A 1 367 ? 20.033 -25.206 -13.780 1.00 89.12 367 PRO A O 1
ATOM 2953 N N . LYS A 1 368 ? 17.822 -25.043 -14.190 1.00 89.94 368 LYS A N 1
ATOM 2954 C CA . LYS A 1 368 ? 17.788 -26.167 -15.130 1.00 89.94 368 LYS A CA 1
ATOM 2955 C C . LYS A 1 368 ? 18.647 -25.816 -16.340 1.00 89.94 368 LYS A C 1
ATOM 2957 O O . LYS A 1 368 ? 18.590 -24.698 -16.848 1.00 89.94 368 LYS A O 1
ATOM 2962 N N . GLU A 1 369 ? 19.453 -26.774 -16.783 1.00 80.12 369 GLU A N 1
ATOM 2963 C CA . GLU A 1 369 ? 20.130 -26.665 -18.071 1.00 80.12 369 GLU A CA 1
ATOM 2964 C C . GLU A 1 369 ? 19.030 -26.624 -19.145 1.00 80.12 369 GLU A C 1
ATOM 2966 O O . GLU A 1 369 ? 18.122 -27.457 -19.122 1.00 80.12 369 GLU A O 1
ATOM 2971 N N . ASP A 1 370 ? 19.047 -25.622 -20.028 1.00 62.22 370 ASP A N 1
ATOM 2972 C CA . ASP A 1 370 ? 18.120 -25.586 -21.159 1.00 62.22 370 ASP A CA 1
ATOM 2973 C C . ASP A 1 370 ? 18.321 -26.875 -21.970 1.00 62.22 370 ASP A C 1
ATOM 2975 O O . ASP A 1 370 ? 19.348 -27.053 -22.625 1.00 62.22 370 ASP A O 1
ATOM 2979 N N . ASP A 1 371 ? 17.333 -27.772 -21.972 1.00 45.16 371 ASP A N 1
ATOM 2980 C CA . ASP A 1 371 ? 17.330 -28.993 -22.795 1.00 45.16 371 ASP A CA 1
ATOM 2981 C C . ASP A 1 371 ? 17.173 -28.687 -24.308 1.00 45.16 371 ASP A C 1
ATOM 2983 O O . ASP A 1 371 ? 16.711 -29.530 -25.076 1.00 45.16 371 ASP A O 1
ATOM 2987 N N . ASN A 1 372 ? 17.551 -27.488 -24.775 1.00 32.44 372 ASN A N 1
ATOM 2988 C CA . ASN A 1 372 ? 17.546 -27.110 -26.187 1.00 32.44 372 ASN A CA 1
ATOM 2989 C C . ASN A 1 372 ? 18.762 -26.246 -26.562 1.00 32.44 372 ASN A C 1
ATOM 2991 O O . ASN A 1 372 ? 18.839 -25.062 -26.240 1.00 32.44 372 ASN A O 1
ATOM 2995 N N . VAL A 1 373 ? 19.672 -26.889 -27.301 1.00 32.56 373 VAL A N 1
ATOM 2996 C CA . VAL A 1 373 ? 20.701 -26.296 -28.174 1.00 32.56 373 VAL A CA 1
ATOM 2997 C C . VAL A 1 373 ? 20.071 -25.481 -29.299 1.00 32.56 373 VAL A C 1
ATOM 2999 O O . VAL A 1 373 ? 19.059 -25.961 -29.863 1.00 32.56 373 VAL A O 1
#